Protein AF-A0A6V7R2G9-F1 (afdb_monomer)

Foldseek 3Di:
DAFPCNVDDDPDLQQEKEFAAQAAPDNVHGLLVCLLLVNPVNQFRQQAAAPDPLNDSPSHQKYFYWTQPPVVHQQKIATSAMWGWDADPPADHRGRGIDTHGDPPCPVQHLFWMKGWPDGCPPHRRMGRRVCCCVVTNIDGDGGHPDHPDDADPDPVPDDDDLVVLLVCLVVVPVRCQVVQQCEKDWDWDADPVPRDIDIDIQPDPGGHRSVCSNLCSDPVGNPSPDPVVVVPDD

Sequence (235 aa):
MIKLSEFIKTPNDKCTKIKLNMNPSDANIRAWDLLLEDDTEWIIMNSWKTKQSNNNLNHADYLIAMAQYYPYGPEYFVFGGLYQVEKKYPEVFNDVGYKLTLMEDYQEFTKRLIIKIDRPIGRDLYNRRYHTIQDQLNPEVYEIAPNIKLGHFPGYQNIWMSHKEMQQVLLREDPSWKAALSYVKAVYVITDKSNGKLYIDSASGNTDGIWQRWAGYAHLENLTGGNKEFNSILL

Organism: NCBI:txid2759181

Secondary structure (DSSP, 8-state):
--BHHHH---S-GGGEEEEEES-SSSTTS-HHHHHHTT-HHHHHHHHEE-SSGGG--TT-SEEEEEEE-TTT-TTEEEEEEEEEEEE-SS--SSEE-EEEEE-STTGGGTTTEEEE-SS--TTS-SEEEGGGHHHHH--EEEEE-SS----S---GGG----HHHHHHHHHTT-HHHHHHHHT--EEEEEE-TTT--EEEEEE--SSSHHHHHHHHHT-TT-TTTT-HHHHTT--

Solvent-accessible surface area (backbone atoms only — not comparable to full-atom values): 13188 Å² total; per-residue (Å²): 129,52,44,40,80,76,70,61,80,61,100,47,43,84,30,20,30,32,34,60,34,56,44,57,96,53,80,88,46,47,31,37,57,29,53,72,70,68,38,69,61,47,56,43,60,73,22,27,18,45,96,49,65,65,34,51,61,78,84,28,54,30,38,40,39,28,17,34,36,63,95,82,30,76,36,22,31,28,31,65,41,37,24,42,45,43,77,46,80,80,81,52,67,80,38,74,22,38,48,74,45,81,44,77,65,68,48,91,36,39,53,18,30,26,33,34,34,80,57,59,59,87,91,54,79,43,39,42,54,42,74,54,38,56,84,75,40,50,37,25,54,68,45,72,48,94,54,67,69,80,73,71,58,75,48,89,92,60,75,77,78,52,68,73,55,49,29,53,45,57,77,66,56,37,65,54,44,47,61,58,29,29,77,34,68,48,78,51,78,50,70,43,87,90,77,69,49,77,44,76,52,69,22,78,57,95,62,42,11,36,40,53,56,51,50,34,36,46,37,90,93,36,64,47,50,83,40,67,72,49,54,75,71,57,131

pLDDT: mean 90.42, std 7.43, range [60.12, 98.56]

Mean predicted aligned error: 8.87 Å

Nearest PDB structures (foldseek):
  2wua-assembly1_A  TM=3.595E-01  e=8.146E-01  Helianthus annuus
  7w5z-assembly1_c3  TM=2.462E-01  e=1.707E+00  Tetrahymena thermophila
  8bqs-assembly1_Dc  TM=2.669E-01  e=5.509E+00  Tetrahymena thermophila SB210
  4whn-assembly2_D  TM=1.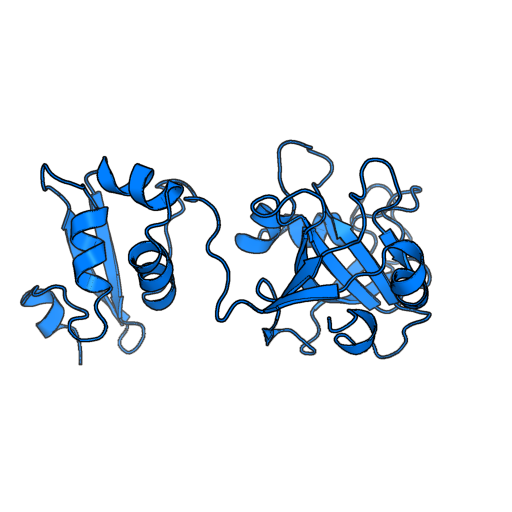887E-01  e=7.051E+00  Actinobacillus pleuropneumoniae
  8rdj-assembly1_H  TM=1.505E-01  e=7.051E+00  Sinapis alba

Structure (mmCIF, N/CA/C/O backbone):
data_AF-A0A6V7R2G9-F1
#
_entry.id   AF-A0A6V7R2G9-F1
#
loop_
_atom_site.group_PDB
_atom_site.id
_atom_site.type_symbol
_atom_site.label_atom_id
_atom_site.label_alt_id
_atom_site.label_comp_id
_atom_site.label_asym_id
_atom_site.label_entity_id
_atom_site.label_seq_id
_atom_site.pdbx_PDB_ins_code
_atom_site.Cartn_x
_atom_site.Cartn_y
_atom_site.Cartn_z
_atom_site.occupancy
_atom_site.B_iso_or_equiv
_atom_site.auth_seq_id
_atom_site.auth_comp_id
_atom_site.auth_asym_id
_atom_site.auth_atom_id
_atom_site.pdbx_PDB_model_num
ATOM 1 N N . MET A 1 1 ? 4.153 21.704 -5.321 1.00 79.00 1 MET A N 1
ATOM 2 C CA . MET A 1 1 ? 4.083 20.265 -5.000 1.00 79.00 1 MET A CA 1
ATOM 3 C C . MET A 1 1 ? 5.487 19.706 -4.874 1.00 79.00 1 MET A C 1
ATOM 5 O O . MET A 1 1 ? 6.367 20.196 -5.573 1.00 79.00 1 MET A O 1
ATOM 9 N N . ILE A 1 2 ? 5.697 18.717 -4.002 1.00 94.38 2 ILE A N 1
ATOM 10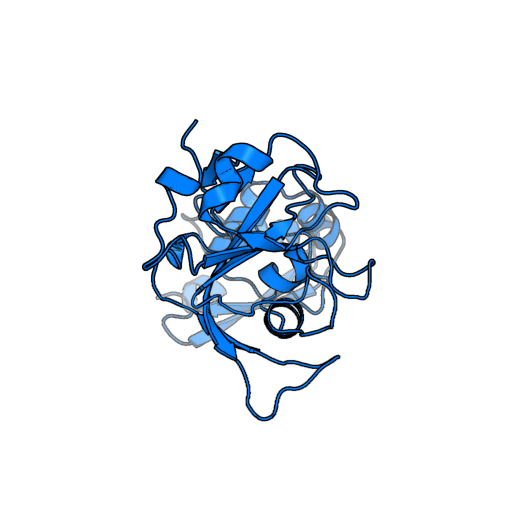 C CA . ILE A 1 2 ? 6.969 17.983 -3.906 1.00 94.38 2 ILE A CA 1
ATOM 11 C C . ILE A 1 2 ? 6.971 16.908 -4.994 1.00 94.38 2 ILE A C 1
ATOM 13 O O . ILE A 1 2 ? 6.014 16.138 -5.091 1.00 94.38 2 ILE A O 1
ATOM 17 N N . LYS A 1 3 ? 8.024 16.841 -5.810 1.00 96.56 3 LYS A N 1
ATOM 18 C CA . LYS A 1 3 ? 8.158 15.794 -6.830 1.00 96.56 3 LYS A CA 1
ATOM 19 C C . LYS A 1 3 ? 8.479 14.453 -6.178 1.00 96.56 3 LYS A C 1
ATOM 21 O O . LYS A 1 3 ? 9.269 14.398 -5.236 1.00 96.56 3 LYS A O 1
ATOM 26 N N . LEU A 1 4 ? 7.954 13.349 -6.713 1.00 96.44 4 LEU A N 1
ATOM 27 C CA . LEU A 1 4 ? 8.282 12.019 -6.182 1.00 96.44 4 LEU A CA 1
ATOM 28 C C . LEU A 1 4 ? 9.795 11.748 -6.2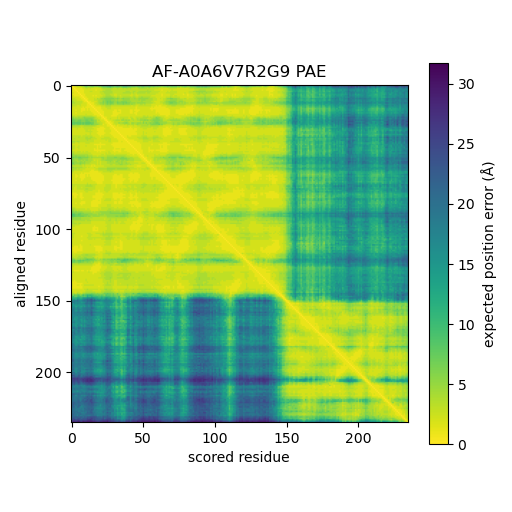20 1.00 96.44 4 LEU A C 1
ATOM 30 O O . LEU A 1 4 ? 10.351 11.247 -5.247 1.00 96.44 4 LEU A O 1
ATOM 34 N N . SER A 1 5 ? 10.461 12.135 -7.312 1.00 94.38 5 SER A N 1
ATOM 35 C CA . SER A 1 5 ? 11.910 11.955 -7.484 1.00 94.38 5 SER A CA 1
ATOM 36 C C . SER A 1 5 ? 12.756 12.758 -6.488 1.00 94.38 5 SER A C 1
ATOM 38 O O . SER A 1 5 ? 13.921 12.431 -6.256 1.00 94.38 5 SER A O 1
ATOM 40 N N . GLU A 1 6 ? 12.191 13.801 -5.877 1.00 94.69 6 GLU A N 1
ATOM 41 C CA . GLU A 1 6 ? 12.812 14.575 -4.800 1.00 94.69 6 GLU A CA 1
ATOM 42 C C . GLU A 1 6 ? 12.559 13.940 -3.427 1.00 94.69 6 GLU A C 1
ATOM 44 O O . GLU A 1 6 ? 13.427 14.037 -2.563 1.00 94.69 6 GLU A O 1
ATOM 49 N N . PHE A 1 7 ? 11.429 13.247 -3.256 1.00 96.62 7 PHE A N 1
ATOM 50 C CA . PHE A 1 7 ? 11.021 12.606 -2.005 1.00 96.62 7 PHE A CA 1
ATOM 51 C C . PHE A 1 7 ? 11.660 11.223 -1.794 1.00 96.62 7 PHE A C 1
ATOM 53 O O . PHE A 1 7 ? 12.309 10.994 -0.775 1.00 96.62 7 PHE A O 1
ATOM 60 N N . ILE A 1 8 ? 11.511 10.302 -2.756 1.00 96.44 8 ILE A N 1
ATOM 61 C CA . ILE A 1 8 ? 12.107 8.959 -2.682 1.00 96.44 8 ILE A CA 1
ATOM 62 C C . ILE A 1 8 ? 13.437 8.958 -3.433 1.00 96.44 8 ILE A C 1
ATOM 64 O O . ILE A 1 8 ? 13.483 9.084 -4.661 1.00 96.44 8 ILE A O 1
ATOM 68 N N . LYS A 1 9 ? 14.531 8.771 -2.700 1.00 95.31 9 LYS A N 1
ATOM 69 C CA . LYS A 1 9 ? 15.878 8.576 -3.233 1.00 95.31 9 LYS A CA 1
ATOM 70 C C . LYS A 1 9 ? 16.234 7.105 -3.109 1.00 95.31 9 LYS A C 1
ATOM 72 O O . LYS A 1 9 ? 16.165 6.530 -2.033 1.00 95.31 9 LYS A O 1
ATOM 77 N N . THR A 1 10 ? 16.608 6.490 -4.222 1.00 93.31 10 THR A N 1
ATOM 78 C CA . THR A 1 10 ? 17.080 5.101 -4.230 1.00 93.31 10 THR A CA 1
ATOM 79 C C . THR A 1 10 ? 18.596 5.056 -4.339 1.00 93.31 10 THR A C 1
ATOM 81 O O . THR A 1 10 ? 19.154 5.964 -4.960 1.00 93.31 10 THR A O 1
ATOM 84 N N . PRO A 1 11 ? 19.261 3.988 -3.866 1.00 92.50 11 PRO A N 1
ATOM 85 C CA . PRO A 1 11 ? 20.720 3.889 -3.937 1.00 92.50 11 PRO A CA 1
ATOM 86 C C . PRO A 1 11 ? 21.288 4.040 -5.358 1.00 92.50 11 PRO A C 1
ATOM 88 O O . PRO A 1 11 ? 22.374 4.584 -5.535 1.00 92.50 11 PRO A O 1
ATOM 91 N N . ASN A 1 12 ? 20.550 3.592 -6.383 1.00 93.75 12 ASN A N 1
ATOM 92 C CA . ASN A 1 12 ? 20.896 3.810 -7.788 1.00 93.75 12 ASN A CA 1
ATOM 93 C C . ASN A 1 12 ? 19.636 3.973 -8.653 1.00 93.75 12 ASN A C 1
ATOM 95 O O . ASN A 1 12 ? 19.025 2.992 -9.066 1.00 93.75 12 ASN A O 1
ATOM 99 N N . ASP A 1 13 ? 19.271 5.214 -8.966 1.00 89.50 13 ASP A N 1
ATOM 100 C CA . ASP A 1 13 ? 18.078 5.579 -9.745 1.00 89.50 13 ASP A CA 1
ATOM 101 C C . ASP A 1 13 ? 18.030 4.986 -11.170 1.00 89.50 13 ASP A C 1
ATOM 103 O O . ASP A 1 13 ? 16.954 4.648 -11.683 1.00 89.50 13 ASP A O 1
ATOM 107 N N . LYS A 1 14 ? 19.186 4.804 -11.817 1.00 93.12 14 LYS A N 1
ATOM 108 C CA . LYS A 1 14 ? 19.308 4.169 -13.141 1.00 93.12 14 LYS A CA 1
ATOM 109 C C . LYS A 1 14 ? 18.979 2.679 -13.085 1.00 93.12 14 LYS A C 1
ATOM 111 O O . LYS A 1 14 ? 18.343 2.150 -14.005 1.00 93.12 14 LYS A O 1
ATOM 116 N N . CYS A 1 15 ? 19.340 2.035 -11.979 1.00 96.75 15 CYS A N 1
ATOM 117 C CA . CYS A 1 15 ? 19.014 0.645 -11.672 1.00 96.75 15 CYS A CA 1
ATOM 118 C C . CYS A 1 15 ? 17.734 0.491 -10.833 1.00 96.75 15 CYS A C 1
ATOM 120 O O . CYS A 1 15 ? 17.471 -0.595 -10.324 1.00 96.75 15 CYS A O 1
ATOM 122 N N . THR A 1 16 ? 16.893 1.522 -10.736 1.00 98.25 16 THR A N 1
ATOM 123 C CA . THR A 1 16 ? 15.593 1.433 -10.061 1.00 98.25 16 THR A CA 1
ATOM 124 C C . THR A 1 16 ? 14.459 1.392 -11.080 1.00 98.25 16 THR A C 1
ATOM 126 O O . THR A 1 16 ? 14.423 2.154 -12.057 1.00 9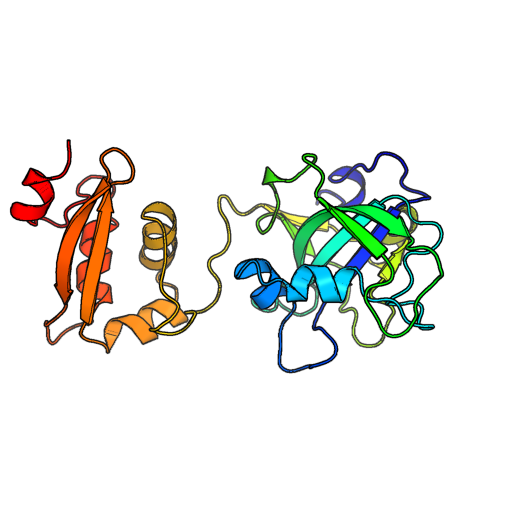8.25 16 THR A O 1
ATOM 129 N N . LYS A 1 17 ? 13.490 0.509 -10.839 1.00 98.25 17 LYS A N 1
ATOM 130 C CA . LYS A 1 17 ? 12.185 0.535 -11.507 1.00 98.25 17 LYS A CA 1
ATOM 131 C C . LYS A 1 17 ? 11.082 0.946 -10.542 1.00 98.25 17 LYS A C 1
ATOM 133 O O . LYS A 1 17 ? 11.195 0.749 -9.339 1.00 98.25 17 LYS A O 1
ATOM 138 N N . ILE A 1 18 ? 10.011 1.504 -11.089 1.00 98.31 18 ILE A N 1
ATOM 139 C CA . ILE A 1 18 ? 8.769 1.792 -10.377 1.00 98.31 18 ILE A CA 1
ATOM 140 C C . ILE A 1 18 ? 7.619 1.053 -11.059 1.00 98.31 18 ILE A C 1
ATOM 142 O O . ILE A 1 18 ? 7.489 1.109 -12.285 1.00 98.31 18 ILE A O 1
ATOM 146 N N . LYS A 1 19 ? 6.803 0.351 -10.269 1.00 98.06 19 LYS A N 1
ATOM 147 C CA . LYS A 1 19 ? 5.571 -0.303 -10.721 1.00 98.06 19 LYS A CA 1
ATOM 148 C C . LYS A 1 19 ? 4.354 0.435 -10.173 1.00 98.06 19 LYS A C 1
ATOM 150 O O . LYS A 1 19 ? 4.224 0.592 -8.966 1.00 98.06 19 LYS A O 1
ATOM 155 N N . LEU A 1 20 ? 3.467 0.859 -11.068 1.00 97.94 20 LEU A N 1
ATOM 156 C CA . LEU A 1 20 ? 2.200 1.533 -10.773 1.00 97.94 20 LEU A CA 1
ATOM 157 C C . LEU A 1 20 ? 1.042 0.538 -10.928 1.00 97.94 20 LEU A C 1
ATOM 159 O O . LEU A 1 20 ? 0.331 0.548 -11.927 1.00 97.94 20 LEU A O 1
ATOM 163 N N . ASN A 1 21 ? 0.904 -0.385 -9.981 1.00 97.12 21 ASN A N 1
ATOM 164 C CA . ASN A 1 21 ? 0.028 -1.544 -10.137 1.00 97.12 21 ASN A CA 1
ATOM 165 C C . ASN A 1 21 ? -1.461 -1.192 -9.973 1.00 97.12 21 ASN A C 1
ATOM 167 O O . ASN A 1 21 ? -1.825 -0.539 -8.998 1.00 97.12 21 ASN A O 1
ATOM 171 N N . MET A 1 22 ? -2.335 -1.690 -10.856 1.00 95.56 22 MET A N 1
ATOM 172 C CA . MET A 1 22 ? -3.798 -1.571 -10.694 1.00 95.56 22 MET A CA 1
ATOM 173 C C . MET A 1 22 ? -4.438 -2.860 -10.162 1.00 95.56 22 MET A C 1
ATOM 175 O O . MET A 1 22 ? -5.250 -2.818 -9.239 1.00 95.56 22 MET A O 1
ATOM 179 N N . ASN A 1 23 ? -4.067 -4.002 -10.737 1.00 92.88 23 ASN A N 1
ATOM 180 C CA . ASN A 1 23 ? -4.562 -5.337 -10.412 1.00 92.88 23 ASN A CA 1
ATOM 181 C C . ASN A 1 23 ? -3.509 -6.396 -10.800 1.00 92.88 23 ASN A C 1
ATOM 183 O O . ASN A 1 23 ? -2.599 -6.090 -11.582 1.00 92.88 23 ASN A O 1
ATOM 187 N N . PRO A 1 24 ? -3.579 -7.614 -10.234 1.00 90.31 24 PRO A N 1
ATOM 188 C CA . PRO A 1 24 ? -2.868 -8.773 -10.760 1.00 90.31 24 PRO A CA 1
ATOM 189 C C . PRO A 1 24 ? -3.551 -9.270 -12.053 1.00 90.31 24 PRO A C 1
ATOM 191 O O . PRO A 1 24 ? -4.300 -8.544 -12.704 1.00 90.31 24 PRO A O 1
ATOM 194 N N . SER A 1 25 ? -3.288 -10.517 -12.455 1.00 85.81 25 SER A N 1
ATOM 195 C CA . SER A 1 25 ? -3.901 -11.118 -13.652 1.00 85.81 25 SER A CA 1
ATOM 196 C C . SER A 1 25 ? -5.436 -11.155 -13.599 1.00 85.81 25 SER A C 1
ATOM 198 O O . SER A 1 25 ? -6.080 -11.091 -14.646 1.00 85.81 25 SER A O 1
ATOM 200 N N . ASP A 1 26 ? -6.021 -11.247 -12.401 1.00 88.25 26 ASP A N 1
ATOM 201 C CA . ASP A 1 26 ? -7.462 -11.102 -12.194 1.00 88.25 26 ASP A CA 1
ATOM 202 C C . ASP A 1 26 ? -7.830 -9.624 -12.013 1.00 88.25 26 ASP A C 1
ATOM 204 O O . ASP A 1 26 ? -7.466 -8.983 -11.026 1.00 88.25 26 ASP A O 1
ATOM 208 N N . ALA A 1 27 ? -8.588 -9.085 -12.968 1.00 86.94 27 ALA A N 1
ATOM 209 C CA . ALA A 1 27 ? -8.995 -7.686 -12.973 1.00 86.94 27 ALA A CA 1
ATOM 210 C C . ALA A 1 27 ? -9.989 -7.316 -11.856 1.00 86.94 27 ALA A C 1
ATOM 212 O O . ALA A 1 27 ? -10.177 -6.121 -11.601 1.00 86.94 27 ALA A O 1
ATOM 213 N N . ASN A 1 28 ? -10.617 -8.304 -11.207 1.00 87.69 28 ASN A N 1
ATOM 214 C CA . ASN A 1 28 ? -11.545 -8.086 -10.096 1.00 87.69 28 ASN A CA 1
ATOM 215 C C . ASN A 1 28 ? -10.825 -7.826 -8.769 1.00 87.69 28 ASN A C 1
ATOM 217 O O . ASN A 1 28 ? -11.417 -7.243 -7.864 1.00 87.69 28 ASN A O 1
ATOM 221 N N . ILE A 1 29 ? -9.553 -8.216 -8.664 1.00 88.56 29 ILE A N 1
ATOM 222 C CA . ILE A 1 29 ? -8.730 -8.015 -7.472 1.00 88.56 29 ILE A CA 1
ATOM 223 C C . ILE A 1 29 ? -7.987 -6.687 -7.617 1.00 88.56 29 ILE A C 1
ATOM 225 O O . ILE A 1 29 ? -7.312 -6.456 -8.619 1.00 88.56 29 ILE A O 1
ATOM 229 N N . ARG A 1 30 ? -8.084 -5.781 -6.639 1.00 92.56 30 ARG A N 1
ATOM 230 C CA . ARG A 1 30 ? -7.349 -4.507 -6.688 1.00 92.56 30 ARG A CA 1
ATOM 231 C C . ARG A 1 30 ? -6.010 -4.635 -5.986 1.00 92.56 30 ARG A C 1
ATOM 233 O O . ARG A 1 30 ? -5.917 -5.156 -4.883 1.00 92.56 30 ARG A O 1
ATOM 240 N N . ALA A 1 31 ? -4.974 -4.071 -6.602 1.00 95.44 31 ALA A N 1
ATOM 241 C CA . ALA A 1 31 ? -3.631 -4.052 -6.027 1.00 95.44 31 ALA A CA 1
ATOM 242 C C . ALA A 1 31 ? -3.588 -3.340 -4.662 1.00 95.44 31 ALA A C 1
ATOM 244 O O . ALA A 1 31 ? -2.766 -3.686 -3.818 1.00 95.44 31 ALA A O 1
ATOM 245 N N . TRP A 1 32 ? -4.465 -2.350 -4.449 1.00 93.75 32 TRP A N 1
ATOM 246 C CA . TRP A 1 32 ? -4.581 -1.678 -3.157 1.00 93.75 32 TRP A CA 1
ATOM 247 C C . TRP A 1 32 ? -5.110 -2.605 -2.066 1.00 93.75 32 TRP A C 1
ATOM 249 O O . TRP A 1 32 ? -4.541 -2.605 -0.982 1.00 93.75 32 TRP A O 1
ATOM 259 N N . ASP A 1 33 ? -6.128 -3.413 -2.358 1.00 88.62 33 ASP A N 1
ATOM 260 C CA . ASP A 1 33 ? -6.718 -4.319 -1.370 1.00 88.62 33 ASP A CA 1
ATOM 261 C C . ASP A 1 33 ? -5.680 -5.375 -0.939 1.00 88.62 33 ASP A C 1
ATOM 263 O O . ASP A 1 33 ? -5.439 -5.544 0.253 1.00 88.62 33 ASP A O 1
ATOM 267 N N . LEU A 1 34 ? -4.934 -5.948 -1.898 1.00 92.00 34 LEU A N 1
ATOM 268 C CA . LEU A 1 34 ? -3.818 -6.868 -1.615 1.00 92.00 34 LEU A CA 1
ATOM 269 C C . LEU A 1 34 ? -2.738 -6.240 -0.726 1.00 92.00 34 LEU A C 1
ATOM 271 O O . LEU A 1 34 ? -2.257 -6.860 0.219 1.00 92.00 34 LEU A O 1
ATOM 275 N N . LEU A 1 35 ? -2.334 -5.003 -1.039 1.00 93.25 35 LEU A N 1
ATOM 276 C CA . LEU A 1 35 ? -1.347 -4.285 -0.239 1.00 93.25 35 LEU A CA 1
ATOM 277 C C . LEU A 1 35 ? -1.890 -3.999 1.163 1.00 93.25 35 LEU A C 1
ATOM 279 O O . LEU A 1 35 ? -1.166 -4.140 2.143 1.00 93.25 35 LEU A O 1
ATOM 283 N N . LEU A 1 36 ? -3.141 -3.560 1.270 1.00 86.56 36 LEU A N 1
ATOM 284 C CA . LEU A 1 36 ? -3.756 -3.198 2.536 1.00 86.56 36 LEU A CA 1
ATOM 285 C C . LEU A 1 36 ? -3.832 -4.398 3.485 1.00 86.56 36 LEU A C 1
ATOM 287 O O . LEU A 1 36 ? -3.450 -4.245 4.644 1.00 86.56 36 LEU A O 1
ATOM 291 N N . GLU A 1 37 ? -4.243 -5.557 2.975 1.00 83.31 37 GLU A N 1
ATOM 292 C CA . GLU A 1 37 ? -4.437 -6.806 3.726 1.00 83.31 37 GLU A CA 1
ATOM 293 C C . GLU A 1 37 ? -3.137 -7.588 3.983 1.00 83.31 37 GLU A C 1
ATOM 295 O O . GLU A 1 37 ? -3.171 -8.641 4.614 1.00 83.31 37 GLU A O 1
ATOM 300 N N . ASP A 1 38 ? -1.987 -7.073 3.524 1.00 85.88 38 ASP A N 1
ATOM 301 C CA . ASP A 1 38 ? -0.695 -7.775 3.568 1.00 85.88 38 ASP A CA 1
ATOM 302 C C . ASP A 1 38 ? -0.757 -9.163 2.897 1.00 85.88 38 ASP A C 1
ATOM 304 O O . ASP A 1 38 ? -0.072 -10.108 3.300 1.00 85.88 38 ASP A O 1
ATOM 308 N N . ASP A 1 39 ? -1.570 -9.279 1.841 1.00 88.69 39 ASP A N 1
ATOM 309 C CA . ASP A 1 39 ? -1.755 -10.523 1.104 1.00 88.69 39 ASP A CA 1
ATOM 310 C C . ASP A 1 39 ? -0.457 -10.916 0.380 1.00 88.69 39 ASP A C 1
ATOM 312 O O . ASP A 1 39 ? 0.210 -10.103 -0.269 1.00 88.69 39 ASP A O 1
ATOM 316 N N . THR A 1 40 ? -0.098 -12.199 0.451 1.00 92.38 40 THR A N 1
ATOM 317 C CA . THR A 1 40 ? 1.070 -12.758 -0.245 1.00 92.38 40 THR A CA 1
ATOM 318 C C . THR A 1 40 ? 1.066 -12.497 -1.755 1.00 92.38 40 THR A C 1
ATOM 320 O O . THR A 1 40 ? 2.139 -12.335 -2.351 1.00 92.38 40 THR A O 1
ATOM 323 N N . GLU A 1 41 ? -0.112 -12.380 -2.372 1.00 95.00 41 GLU A N 1
ATOM 324 C CA . GLU A 1 41 ? -0.285 -12.079 -3.789 1.00 95.00 41 GLU A CA 1
ATOM 325 C C . GLU A 1 41 ? 0.297 -10.705 -4.156 1.00 95.00 41 GLU A C 1
ATOM 327 O O . GLU A 1 41 ? 0.795 -10.538 -5.268 1.00 95.00 41 GLU A O 1
ATOM 332 N N . TRP A 1 42 ? 0.365 -9.742 -3.220 1.00 97.00 42 TRP A N 1
ATOM 333 C CA . TRP A 1 42 ? 1.054 -8.460 -3.432 1.00 97.00 42 TRP A CA 1
ATOM 334 C C . TRP A 1 42 ? 2.530 -8.656 -3.808 1.00 97.00 42 TRP A C 1
ATOM 336 O O . TRP A 1 42 ? 3.053 -8.019 -4.733 1.00 97.00 42 TRP A O 1
ATOM 346 N N . ILE A 1 43 ? 3.223 -9.564 -3.116 1.00 97.38 43 ILE A N 1
ATOM 347 C CA . ILE A 1 43 ? 4.620 -9.881 -3.421 1.00 97.38 43 ILE A CA 1
ATOM 348 C C . ILE A 1 43 ? 4.707 -10.713 -4.699 1.00 97.38 43 ILE A C 1
ATOM 350 O O . ILE A 1 43 ? 5.576 -10.442 -5.535 1.00 97.38 43 ILE A O 1
ATOM 354 N N . ILE A 1 44 ? 3.801 -11.675 -4.900 1.00 96.69 44 ILE A N 1
ATOM 355 C CA . ILE A 1 44 ? 3.762 -12.518 -6.106 1.00 96.69 44 ILE A CA 1
ATOM 356 C C . ILE A 1 44 ? 3.594 -11.652 -7.357 1.00 96.69 44 ILE A C 1
ATOM 358 O O . ILE A 1 44 ? 4.435 -11.714 -8.251 1.00 96.69 44 ILE A O 1
ATOM 362 N N . MET A 1 45 ? 2.610 -10.752 -7.405 1.00 95.94 45 MET A N 1
ATOM 363 C CA . MET A 1 45 ? 2.368 -9.901 -8.576 1.00 95.94 45 MET A CA 1
ATOM 364 C C . MET A 1 45 ? 3.555 -8.977 -8.902 1.00 95.94 45 MET A C 1
ATOM 366 O O . MET A 1 45 ? 3.891 -8.741 -10.070 1.00 95.94 45 MET A O 1
ATOM 370 N N . ASN A 1 46 ? 4.245 -8.467 -7.875 1.00 97.75 46 ASN A N 1
ATOM 371 C CA . ASN A 1 46 ? 5.397 -7.589 -8.062 1.00 97.75 46 ASN A CA 1
ATOM 372 C C . ASN A 1 46 ? 6.655 -8.362 -8.485 1.00 97.75 46 ASN A C 1
ATOM 374 O O . ASN A 1 46 ? 7.481 -7.808 -9.218 1.00 97.75 46 ASN A O 1
ATOM 378 N N . SER A 1 47 ? 6.768 -9.635 -8.101 1.00 97.25 47 SER A N 1
ATOM 379 C CA . SER A 1 47 ? 7.884 -10.537 -8.420 1.00 97.25 47 SER A CA 1
ATOM 380 C C . SER A 1 47 ? 7.636 -11.452 -9.629 1.00 97.25 47 SER A C 1
ATOM 382 O O . SER A 1 47 ? 8.558 -12.136 -10.092 1.00 97.25 47 SER A O 1
ATOM 384 N N . TRP A 1 48 ? 6.418 -11.438 -10.174 1.00 96.19 48 TRP A N 1
ATOM 385 C CA . TRP A 1 48 ? 6.030 -12.219 -11.340 1.00 96.19 48 TRP A CA 1
ATOM 386 C C . TRP A 1 48 ? 6.820 -11.796 -12.568 1.00 96.19 48 TRP A C 1
ATOM 388 O O . TRP A 1 48 ? 6.972 -10.599 -12.847 1.00 96.19 48 TRP A O 1
ATOM 398 N N . LYS A 1 49 ? 7.283 -12.787 -13.328 1.00 94.75 49 LYS A N 1
ATOM 399 C CA . LYS A 1 49 ? 8.117 -12.594 -14.505 1.00 94.75 49 LYS A CA 1
ATOM 400 C C . LYS A 1 49 ? 7.470 -13.186 -15.743 1.00 94.75 49 LYS A C 1
ATOM 402 O O . LYS A 1 49 ? 7.208 -14.380 -15.819 1.00 94.75 49 LYS A O 1
ATOM 407 N N . THR A 1 50 ? 7.307 -12.362 -16.770 1.00 92.88 50 THR A N 1
ATOM 408 C CA . THR A 1 50 ? 6.889 -12.796 -18.110 1.00 92.88 50 THR A CA 1
ATOM 409 C C . THR A 1 50 ? 7.806 -12.177 -19.160 1.00 92.88 50 THR A C 1
ATOM 411 O O . THR A 1 50 ? 8.711 -11.402 -18.843 1.00 92.88 50 THR A O 1
ATOM 414 N N . LYS A 1 51 ? 7.574 -12.502 -20.436 1.00 90.31 51 LYS A N 1
ATOM 415 C CA . LYS A 1 51 ? 8.237 -11.813 -21.554 1.00 90.31 51 LYS A CA 1
ATOM 416 C C . LYS A 1 51 ? 7.755 -10.364 -21.724 1.00 90.31 51 LYS A C 1
ATOM 418 O O . LYS A 1 51 ? 8.402 -9.604 -22.439 1.00 90.31 51 LYS A O 1
ATOM 423 N N . GLN A 1 52 ? 6.644 -9.969 -21.091 1.00 90.44 52 GLN A N 1
ATOM 424 C CA . GLN A 1 52 ? 6.133 -8.605 -21.182 1.00 90.44 52 GLN A CA 1
ATOM 425 C C . GLN A 1 52 ? 6.943 -7.631 -20.325 1.00 90.44 52 GLN A C 1
ATOM 427 O O . GLN A 1 52 ? 7.323 -7.927 -19.191 1.00 90.44 52 GLN A O 1
ATOM 432 N N . SER A 1 53 ? 7.136 -6.418 -20.845 1.00 90.81 53 SER A N 1
ATOM 433 C CA . SER A 1 53 ? 7.889 -5.346 -20.180 1.00 90.81 53 SER A CA 1
ATOM 434 C C . SER A 1 53 ? 7.351 -5.008 -18.786 1.00 90.81 53 SER A C 1
ATOM 436 O O . SER A 1 53 ? 8.127 -4.714 -17.877 1.00 90.81 53 SER A O 1
ATOM 438 N N . ASN A 1 54 ? 6.037 -5.121 -18.591 1.00 90.94 54 ASN A N 1
ATOM 439 C CA . ASN A 1 54 ? 5.366 -4.867 -17.317 1.00 90.94 54 ASN A CA 1
ATOM 440 C C . ASN A 1 54 ? 5.814 -5.803 -16.176 1.00 90.94 54 ASN A C 1
ATOM 442 O O . ASN A 1 54 ? 5.906 -5.384 -15.025 1.00 90.94 54 ASN A O 1
ATOM 446 N N . ASN A 1 55 ? 6.208 -7.036 -16.491 1.00 92.00 55 ASN A N 1
ATOM 447 C CA . ASN A 1 55 ? 6.680 -8.023 -15.514 1.00 92.00 55 ASN A CA 1
ATOM 448 C C . ASN A 1 55 ? 8.204 -8.191 -15.527 1.00 92.00 55 ASN A C 1
ATOM 450 O O . ASN A 1 55 ? 8.744 -9.111 -14.922 1.00 92.00 55 ASN A O 1
ATOM 454 N N . ASN A 1 56 ? 8.923 -7.325 -16.238 1.00 93.94 56 ASN A N 1
ATOM 455 C CA . ASN A 1 56 ? 10.357 -7.460 -16.412 1.00 93.94 56 ASN A CA 1
ATOM 456 C C . ASN A 1 56 ? 11.117 -6.511 -15.474 1.00 93.94 56 ASN A C 1
ATOM 458 O O . ASN A 1 56 ? 11.180 -5.303 -15.712 1.00 93.94 56 ASN A O 1
ATOM 462 N N . LEU A 1 57 ? 11.766 -7.057 -14.446 1.00 96.38 57 LEU A N 1
ATOM 463 C CA . LEU A 1 57 ? 12.680 -6.336 -13.551 1.00 96.38 57 LEU A CA 1
ATOM 464 C C . LEU A 1 57 ? 14.162 -6.546 -13.905 1.00 96.38 57 LEU A C 1
ATOM 466 O O . LEU A 1 57 ? 15.039 -6.243 -13.111 1.00 96.38 57 LEU A O 1
ATOM 470 N N . ASN A 1 58 ? 14.487 -7.024 -15.112 1.00 92.12 58 ASN A N 1
ATOM 471 C CA . ASN A 1 58 ? 15.885 -7.150 -15.530 1.00 92.12 58 ASN A CA 1
ATOM 472 C C . ASN A 1 58 ? 16.591 -5.785 -15.492 1.00 92.12 58 ASN A C 1
ATOM 474 O O . ASN A 1 58 ? 15.998 -4.754 -15.854 1.00 92.12 58 ASN A O 1
ATOM 478 N N . HIS A 1 59 ? 17.865 -5.820 -15.088 1.00 92.94 59 HIS A N 1
ATOM 479 C CA . HIS A 1 59 ? 18.725 -4.652 -14.870 1.00 92.94 59 HIS A CA 1
ATOM 480 C C . HIS A 1 59 ?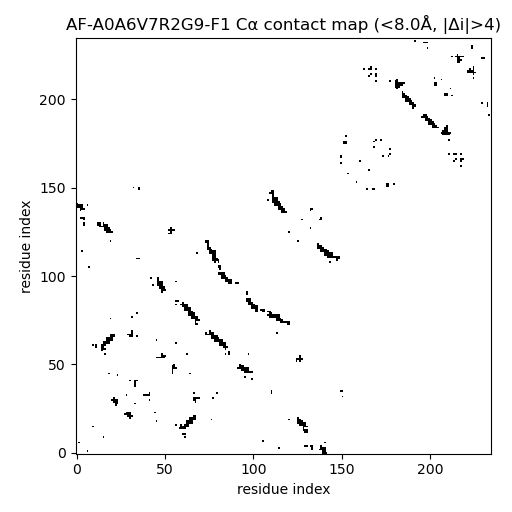 18.128 -3.643 -13.880 1.00 92.94 59 HIS A C 1
ATOM 482 O O . HIS A 1 59 ? 18.302 -2.435 -14.056 1.00 92.94 59 HIS A O 1
ATOM 488 N N . ALA A 1 60 ? 17.327 -4.118 -12.929 1.00 96.75 60 ALA A N 1
ATOM 489 C CA . ALA A 1 60 ? 16.901 -3.341 -11.785 1.00 96.75 60 ALA A CA 1
ATOM 490 C C . ALA A 1 60 ? 17.436 -4.020 -10.527 1.00 96.75 60 ALA A C 1
ATOM 492 O O . ALA A 1 60 ? 17.200 -5.210 -10.334 1.00 96.75 60 ALA A O 1
ATOM 493 N N . ASP A 1 61 ? 18.139 -3.244 -9.715 1.00 98.00 61 ASP A N 1
ATOM 494 C CA . ASP A 1 61 ? 18.611 -3.644 -8.391 1.00 98.00 61 ASP A CA 1
ATOM 495 C C . ASP A 1 61 ? 17.544 -3.307 -7.337 1.00 98.00 61 ASP A C 1
ATOM 497 O O . ASP A 1 61 ? 17.485 -3.936 -6.282 1.00 98.00 61 ASP A O 1
ATOM 501 N N . TYR A 1 62 ? 16.658 -2.351 -7.654 1.00 98.50 62 TYR A N 1
ATOM 502 C CA . TYR A 1 62 ? 15.605 -1.868 -6.766 1.00 98.50 62 TYR A CA 1
ATOM 503 C C . TYR A 1 62 ? 14.255 -1.721 -7.478 1.00 98.50 62 TYR A C 1
ATOM 505 O O . TYR A 1 62 ? 14.177 -1.389 -8.669 1.00 98.50 62 TYR A O 1
ATOM 513 N N . LEU A 1 63 ? 13.178 -1.921 -6.720 1.00 98.56 63 LEU A N 1
ATOM 514 C CA . LEU A 1 63 ? 11.795 -1.730 -7.142 1.00 98.56 63 LEU A CA 1
ATOM 515 C C . LEU A 1 63 ? 11.054 -0.841 -6.141 1.00 98.56 63 LEU A C 1
ATOM 517 O O . LEU A 1 63 ? 10.921 -1.197 -4.976 1.00 98.56 63 LEU A O 1
ATOM 521 N N . ILE A 1 64 ? 10.493 0.265 -6.622 1.00 98.56 64 ILE A N 1
ATOM 522 C CA . ILE A 1 64 ? 9.436 1.006 -5.930 1.00 98.56 64 ILE A CA 1
ATOM 523 C C . ILE A 1 64 ? 8.097 0.407 -6.365 1.00 98.56 64 ILE A C 1
ATOM 525 O O . ILE A 1 64 ? 7.733 0.494 -7.541 1.00 98.56 64 ILE A O 1
ATOM 529 N N . ALA A 1 65 ? 7.366 -0.214 -5.444 1.00 98.44 65 ALA A N 1
ATOM 530 C CA . ALA A 1 65 ? 6.051 -0.775 -5.738 1.00 98.44 65 ALA A CA 1
ATOM 531 C C . ALA A 1 65 ? 4.950 0.170 -5.247 1.00 98.44 65 ALA A C 1
ATOM 533 O O . ALA A 1 65 ? 4.908 0.544 -4.076 1.00 98.44 65 ALA A O 1
ATOM 534 N N . MET A 1 66 ? 4.046 0.538 -6.149 1.00 98.56 66 MET A N 1
ATOM 535 C CA . MET A 1 66 ? 2.880 1.369 -5.866 1.00 98.56 66 MET A CA 1
ATOM 536 C C . MET A 1 66 ? 1.601 0.605 -6.211 1.00 98.56 66 MET A C 1
ATOM 538 O O . MET A 1 66 ? 1.591 -0.200 -7.147 1.00 98.56 66 MET A O 1
ATOM 542 N N . ALA A 1 67 ? 0.519 0.881 -5.490 1.00 97.81 67 ALA A N 1
ATOM 543 C CA . ALA A 1 67 ? -0.817 0.358 -5.760 1.00 97.81 67 ALA A CA 1
ATOM 544 C C . ALA A 1 67 ? -1.768 1.502 -6.126 1.00 97.81 67 ALA A C 1
ATOM 546 O O . ALA A 1 67 ? -1.717 2.560 -5.506 1.00 97.81 67 ALA A O 1
ATOM 547 N N . GLN A 1 68 ? -2.636 1.321 -7.120 1.00 97.25 68 GLN A N 1
ATOM 548 C CA . GLN A 1 68 ? -3.624 2.330 -7.493 1.00 97.25 68 GLN A CA 1
ATOM 549 C C . GLN A 1 68 ? -4.620 2.535 -6.350 1.00 97.25 68 GLN A C 1
ATOM 551 O O . GLN A 1 68 ? -5.358 1.623 -5.978 1.00 97.25 68 GLN A O 1
ATOM 556 N N . TYR A 1 69 ? -4.670 3.755 -5.826 1.00 94.62 69 TYR A N 1
ATOM 557 C CA . TYR A 1 69 ? -5.583 4.158 -4.771 1.00 94.62 69 TYR A CA 1
ATOM 558 C C . TYR A 1 69 ? -6.906 4.630 -5.385 1.00 94.62 69 TYR A C 1
ATOM 560 O O . TYR A 1 69 ? -7.199 5.824 -5.483 1.00 94.62 69 TYR A O 1
ATOM 568 N N . TYR A 1 70 ? -7.718 3.653 -5.804 1.00 88.69 70 TYR A N 1
ATOM 569 C CA . TYR A 1 70 ? -9.006 3.878 -6.464 1.00 88.69 70 TYR A CA 1
ATOM 570 C C . TYR A 1 70 ? -9.994 4.796 -5.718 1.00 88.69 70 TYR A C 1
ATOM 572 O O . TYR A 1 70 ? -10.787 5.423 -6.420 1.00 88.69 70 TYR A O 1
ATOM 580 N N . PRO A 1 71 ? -9.967 4.965 -4.372 1.00 86.25 71 PRO A N 1
ATOM 581 C CA . PRO A 1 71 ? -10.865 5.914 -3.713 1.00 86.25 71 PRO A CA 1
ATOM 582 C C . PRO A 1 71 ? -10.674 7.370 -4.158 1.00 86.25 71 PRO A C 1
ATOM 584 O O . PRO A 1 71 ? -11.620 8.148 -4.088 1.00 86.25 71 PRO A O 1
ATOM 587 N N . TYR A 1 72 ? -9.471 7.756 -4.600 1.00 88.81 72 TYR A N 1
ATOM 588 C CA . TYR A 1 72 ? -9.213 9.109 -5.120 1.00 88.81 72 TYR A CA 1
ATOM 589 C C . TYR A 1 72 ? -9.274 9.187 -6.645 1.00 88.81 72 TYR A C 1
ATOM 591 O O . TYR A 1 72 ? -9.470 10.270 -7.192 1.00 88.81 72 TYR A O 1
ATOM 599 N N . GLY A 1 73 ? -9.141 8.053 -7.329 1.00 90.88 73 GLY A N 1
ATOM 600 C CA . GLY A 1 73 ? -9.262 7.968 -8.778 1.00 90.88 73 GLY A CA 1
ATOM 601 C C . GLY A 1 73 ? -8.082 7.264 -9.444 1.00 90.88 73 GLY A C 1
ATOM 602 O O . GLY A 1 73 ? -7.142 6.819 -8.778 1.00 90.88 73 GLY A O 1
ATOM 603 N N . PRO A 1 74 ? -8.130 7.125 -10.776 1.00 95.69 74 PRO A N 1
ATOM 604 C CA . PRO A 1 74 ? -7.171 6.321 -11.521 1.00 95.69 74 PRO A CA 1
ATOM 605 C C . PRO A 1 74 ? -5.745 6.902 -11.590 1.00 95.69 74 PRO A C 1
ATOM 607 O O . PRO A 1 74 ? -4.816 6.174 -11.946 1.00 95.69 74 PRO A O 1
ATOM 610 N N . GLU A 1 75 ? -5.561 8.178 -11.251 1.00 97.62 75 GLU A N 1
ATOM 611 C CA . GLU A 1 75 ? -4.280 8.895 -11.199 1.00 97.62 75 GLU A CA 1
ATOM 612 C C . GLU A 1 75 ? -3.559 8.782 -9.849 1.00 97.62 75 GLU A C 1
ATOM 614 O O . GLU A 1 75 ? -2.434 9.264 -9.707 1.00 97.62 75 GLU A O 1
ATOM 619 N N . TYR A 1 76 ? -4.194 8.187 -8.842 1.00 97.81 76 T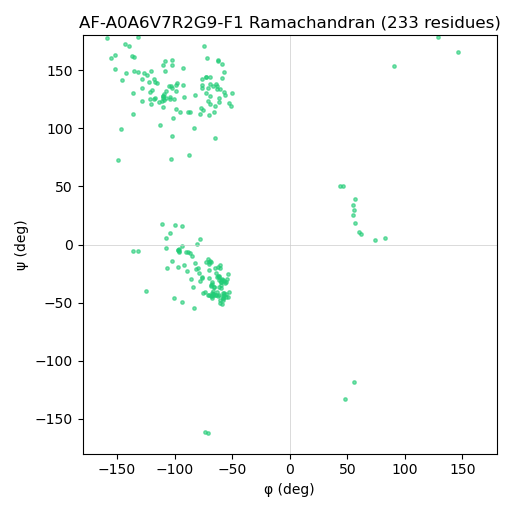YR A N 1
ATOM 620 C CA . TYR A 1 76 ? -3.676 8.171 -7.481 1.00 97.81 76 TYR A CA 1
ATOM 621 C C . TYR A 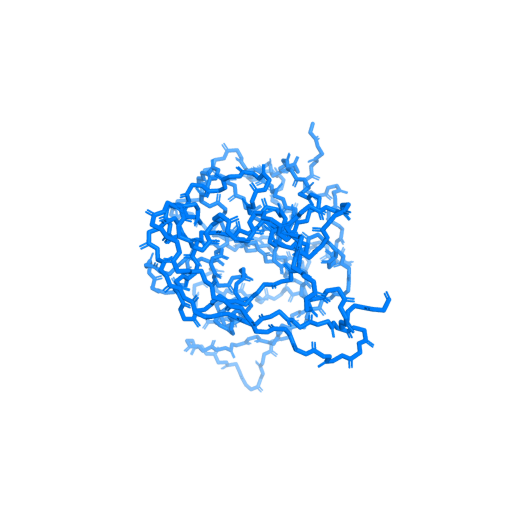1 76 ? -3.052 6.825 -7.156 1.00 97.81 76 TYR A C 1
ATOM 623 O O . TYR A 1 76 ? -3.632 5.775 -7.431 1.00 97.81 76 TYR A O 1
ATOM 631 N N . PHE A 1 77 ? -1.869 6.852 -6.549 1.00 98.25 77 PHE A N 1
ATOM 632 C CA . PHE A 1 77 ? -1.127 5.645 -6.210 1.00 98.25 77 PHE A CA 1
ATOM 633 C C . PHE A 1 77 ? -0.544 5.739 -4.809 1.00 98.25 77 PHE A C 1
ATOM 635 O O . PHE A 1 77 ? 0.117 6.714 -4.471 1.00 98.25 77 PHE A O 1
ATOM 642 N N . VAL A 1 78 ? -0.756 4.704 -4.008 1.00 97.69 78 VAL A N 1
ATOM 643 C CA . VAL A 1 78 ? -0.215 4.583 -2.659 1.00 97.69 78 VAL A CA 1
ATOM 644 C C . VAL A 1 78 ? 1.052 3.734 -2.661 1.00 97.69 78 VAL A C 1
ATOM 646 O O . VAL A 1 78 ? 1.154 2.731 -3.371 1.00 97.69 78 VAL A O 1
ATOM 649 N N . PHE A 1 79 ? 2.042 4.169 -1.891 1.00 98.31 79 PHE A N 1
ATOM 650 C CA . PHE A 1 79 ? 3.338 3.520 -1.760 1.00 98.31 79 PHE A CA 1
ATOM 651 C C . PHE A 1 79 ? 3.218 2.208 -0.984 1.00 98.31 79 PHE A C 1
ATOM 653 O O . PHE A 1 79 ? 2.734 2.192 0.147 1.00 98.31 79 PHE A O 1
ATOM 660 N N . GLY A 1 80 ? 3.658 1.110 -1.597 1.00 97.56 80 GLY A N 1
ATOM 661 C CA . GLY A 1 80 ? 3.672 -0.221 -0.989 1.00 97.56 80 GLY A CA 1
ATOM 662 C C . GLY A 1 80 ? 5.044 -0.676 -0.501 1.00 97.56 80 GLY A C 1
ATOM 663 O O . GLY A 1 80 ? 5.116 -1.626 0.269 1.00 97.56 80 GLY A O 1
ATOM 664 N N . GLY A 1 81 ? 6.118 0.001 -0.912 1.00 97.69 81 GLY A N 1
ATOM 665 C CA . GLY A 1 81 ? 7.460 -0.245 -0.393 1.00 97.69 81 GLY A CA 1
ATOM 666 C C . GLY A 1 81 ? 8.569 -0.047 -1.422 1.00 97.69 81 GLY A C 1
ATOM 667 O O . GLY A 1 81 ? 8.335 0.007 -2.636 1.00 97.69 81 GLY A O 1
ATOM 668 N N . LEU A 1 82 ? 9.793 0.030 -0.904 1.00 98.50 82 LEU A N 1
ATOM 669 C CA . LEU A 1 82 ? 11.031 -0.058 -1.666 1.00 98.50 82 LEU A CA 1
ATOM 670 C C . LEU A 1 82 ? 11.639 -1.444 -1.433 1.00 98.50 82 LEU A C 1
ATOM 672 O O . LEU A 1 82 ? 11.826 -1.863 -0.295 1.00 98.50 82 LEU A O 1
ATOM 676 N N . TYR A 1 83 ? 11.938 -2.158 -2.512 1.00 98.50 83 TYR A N 1
ATOM 677 C CA . TYR A 1 83 ? 12.436 -3.527 -2.459 1.00 98.50 83 TYR A CA 1
ATOM 678 C C . TYR A 1 83 ? 13.779 -3.640 -3.166 1.00 98.50 83 TYR A C 1
ATOM 680 O O . TYR A 1 83 ? 13.945 -3.109 -4.265 1.00 98.50 83 TYR A O 1
ATOM 688 N N . GLN A 1 84 ? 14.698 -4.409 -2.590 1.00 98.31 84 GLN A N 1
ATOM 689 C CA . GLN A 1 84 ? 15.849 -4.941 -3.307 1.00 98.31 84 GLN A CA 1
ATOM 690 C C . GLN A 1 84 ? 15.402 -6.108 -4.195 1.00 98.31 84 GLN A C 1
ATOM 692 O O . GLN A 1 84 ? 14.609 -6.955 -3.772 1.00 98.31 84 GLN A O 1
ATOM 697 N N . VAL A 1 85 ? 15.910 -6.152 -5.425 1.00 98.38 85 VAL A N 1
ATOM 698 C CA . VAL A 1 85 ? 15.532 -7.132 -6.448 1.00 98.38 85 VAL A CA 1
ATOM 699 C C . VAL A 1 85 ? 16.681 -8.102 -6.704 1.00 98.38 85 VAL A C 1
ATOM 701 O O . VAL A 1 85 ? 17.776 -7.702 -7.085 1.00 98.38 85 VAL A O 1
ATOM 704 N N . GLU A 1 86 ? 16.405 -9.399 -6.592 1.00 97.69 86 GLU A N 1
ATOM 705 C CA . GLU A 1 86 ? 17.335 -10.464 -6.974 1.00 97.69 86 GLU A CA 1
ATOM 706 C C . GLU A 1 86 ? 16.692 -11.343 -8.058 1.00 97.69 86 GLU A C 1
ATOM 708 O O . GLU A 1 86 ? 15.627 -11.930 -7.857 1.00 97.69 86 GLU A O 1
ATOM 713 N N . LYS A 1 87 ? 17.313 -11.451 -9.240 1.00 96.81 87 LYS A N 1
ATOM 714 C CA . LYS A 1 87 ? 16.828 -12.353 -10.302 1.00 96.81 87 LYS A CA 1
ATOM 715 C C . LYS A 1 87 ? 17.123 -13.806 -9.917 1.00 96.81 87 LYS A C 1
ATOM 717 O O . LYS A 1 87 ? 18.262 -14.134 -9.592 1.00 96.81 87 LYS A O 1
ATOM 722 N N . LYS A 1 88 ? 16.120 -14.685 -10.009 1.00 95.31 88 LYS A N 1
ATOM 723 C CA . LYS A 1 88 ? 16.313 -16.125 -9.786 1.00 95.31 88 LYS A CA 1
ATOM 724 C C . LYS A 1 88 ? 17.063 -16.778 -10.952 1.00 95.31 88 LYS A C 1
ATOM 726 O O . LYS A 1 88 ? 16.847 -16.421 -12.114 1.00 95.31 88 LYS A O 1
ATOM 731 N N . TYR A 1 89 ? 17.905 -17.756 -10.615 1.00 91.94 89 TYR A N 1
ATOM 732 C CA . TYR A 1 89 ? 18.630 -18.605 -11.559 1.00 91.94 89 TYR A CA 1
ATOM 733 C C . TYR A 1 89 ? 18.415 -20.092 -11.216 1.00 91.94 89 TYR A C 1
ATOM 735 O O . TYR A 1 89 ? 18.531 -20.441 -10.041 1.00 91.94 89 TYR A O 1
ATOM 743 N N . PRO A 1 90 ? 18.126 -20.968 -12.200 1.00 92.50 90 PRO A N 1
ATOM 744 C CA . PRO A 1 90 ? 17.899 -20.656 -13.616 1.00 92.50 90 PRO A CA 1
ATOM 745 C C . PRO A 1 90 ? 16.684 -19.737 -13.830 1.00 92.50 90 PRO A C 1
ATOM 747 O O . PRO A 1 90 ? 15.825 -19.600 -12.962 1.00 92.50 90 PRO A O 1
ATOM 750 N N . GLU A 1 91 ? 16.657 -19.035 -14.963 1.00 92.50 91 GLU A N 1
ATOM 751 C CA . GLU A 1 91 ? 15.608 -18.055 -15.250 1.00 92.50 91 GLU A CA 1
ATOM 752 C C . GLU A 1 91 ? 14.259 -18.745 -15.481 1.00 92.50 91 GLU A C 1
ATOM 754 O O . GLU A 1 91 ? 14.147 -19.637 -16.321 1.00 92.50 91 GLU A O 1
ATOM 759 N N . VAL A 1 92 ? 13.233 -18.291 -14.760 1.00 93.00 92 VAL A N 1
ATOM 760 C CA . VAL A 1 92 ? 11.852 -18.773 -14.890 1.00 93.00 92 VAL A CA 1
ATOM 761 C C . VAL A 1 92 ? 10.968 -17.718 -15.557 1.00 93.00 92 VAL A C 1
ATOM 763 O O . VAL A 1 92 ? 11.199 -16.514 -15.421 1.00 93.00 92 VAL A O 1
ATOM 766 N N . PHE A 1 93 ? 9.957 -18.171 -16.295 1.00 94.25 93 PHE A N 1
ATOM 767 C CA . PHE A 1 93 ? 8.968 -17.330 -16.969 1.00 94.25 93 PHE A CA 1
ATOM 768 C C . PHE A 1 93 ? 7.568 -17.854 -16.670 1.00 94.25 93 PHE A C 1
ATOM 770 O O . PHE A 1 93 ? 7.381 -19.061 -16.565 1.00 94.25 93 PHE A O 1
ATOM 777 N N . ASN A 1 94 ? 6.597 -16.943 -16.618 1.00 94.19 94 ASN A N 1
ATOM 778 C CA . ASN A 1 94 ? 5.233 -17.209 -16.160 1.00 94.19 94 ASN A CA 1
ATOM 779 C C . ASN A 1 94 ? 5.217 -17.793 -14.740 1.00 94.19 94 ASN A C 1
ATOM 781 O O . ASN A 1 94 ? 4.452 -18.708 -14.457 1.00 94.19 94 ASN A O 1
ATOM 785 N N . ASP A 1 95 ? 6.104 -17.268 -13.892 1.00 95.12 95 ASP A N 1
ATOM 786 C CA . ASP A 1 95 ? 6.246 -17.629 -12.483 1.00 95.12 95 ASP A CA 1
ATOM 787 C C . ASP A 1 95 ? 6.954 -16.484 -11.721 1.00 95.12 95 ASP A C 1
ATOM 789 O O . ASP A 1 95 ? 7.388 -15.485 -12.318 1.00 95.12 95 ASP A O 1
ATOM 793 N N . VAL A 1 96 ? 7.117 -16.631 -10.408 1.00 96.19 96 VAL A N 1
ATOM 794 C CA . VAL A 1 96 ? 7.914 -15.780 -9.519 1.00 96.19 96 VAL A CA 1
ATOM 795 C C . VAL A 1 96 ? 9.396 -15.875 -9.895 1.00 96.19 96 VAL A C 1
ATOM 797 O O . VAL A 1 96 ? 10.140 -16.726 -9.393 1.00 96.19 96 VAL A O 1
ATOM 800 N N . GLY A 1 97 ? 9.837 -14.973 -10.778 1.00 96.75 97 GLY A N 1
ATOM 801 C CA . GLY A 1 97 ? 11.197 -14.931 -11.330 1.00 96.75 97 GLY A CA 1
ATOM 802 C C . GLY A 1 97 ? 12.162 -13.976 -10.634 1.00 96.75 97 GLY A C 1
ATOM 803 O O . GLY A 1 97 ? 13.350 -13.947 -10.973 1.00 96.75 97 GLY A O 1
ATOM 804 N N . TYR A 1 98 ? 11.670 -13.217 -9.659 1.00 97.81 98 TYR A N 1
ATOM 805 C CA . TYR A 1 98 ? 12.469 -12.325 -8.829 1.00 97.81 98 TYR A CA 1
ATOM 806 C C . TYR A 1 98 ? 12.222 -12.641 -7.354 1.00 97.81 98 TYR A C 1
ATOM 808 O O . TYR A 1 98 ? 11.133 -13.058 -6.971 1.00 97.81 98 TYR A O 1
ATOM 816 N N . LYS A 1 99 ? 13.237 -12.456 -6.518 1.00 97.94 99 LYS A N 1
ATOM 817 C CA . LYS A 1 99 ? 13.081 -12.343 -5.071 1.00 97.94 99 LYS A CA 1
ATOM 818 C C . LYS A 1 99 ? 13.091 -10.857 -4.729 1.00 97.94 99 LYS A C 1
ATOM 820 O O . LYS A 1 99 ? 13.932 -10.116 -5.236 1.00 97.94 99 LYS A O 1
ATOM 825 N N . LEU A 1 100 ? 12.120 -10.441 -3.925 1.00 98.31 100 LEU A N 1
ATOM 826 C CA . LEU A 1 100 ? 11.971 -9.070 -3.458 1.00 98.31 100 LEU A CA 1
ATOM 827 C C . LEU A 1 100 ? 12.205 -9.051 -1.952 1.00 98.31 100 LEU A C 1
ATOM 829 O O . LEU A 1 100 ? 11.508 -9.747 -1.217 1.00 98.31 100 LEU A O 1
ATOM 833 N N . THR A 1 101 ? 13.174 -8.260 -1.507 1.00 98.19 101 THR A N 1
ATOM 834 C CA . THR A 1 101 ? 13.459 -8.052 -0.083 1.00 98.19 101 THR A CA 1
ATOM 835 C C . THR A 1 101 ? 13.065 -6.624 0.268 1.00 98.19 101 THR A C 1
ATOM 837 O O . THR A 1 101 ? 13.602 -5.692 -0.325 1.00 98.19 101 THR A O 1
ATOM 840 N N . LEU A 1 102 ? 12.104 -6.446 1.179 1.00 97.94 102 LEU A N 1
ATOM 841 C CA . LEU A 1 102 ? 11.670 -5.118 1.625 1.00 97.94 102 LEU A CA 1
ATOM 842 C C . LEU A 1 102 ? 12.833 -4.395 2.319 1.00 97.94 102 LEU A C 1
ATOM 844 O O . LEU A 1 102 ? 13.519 -4.990 3.148 1.00 97.94 102 LEU A O 1
ATOM 848 N N . MET A 1 103 ? 13.047 -3.132 1.966 1.00 97.62 103 MET A N 1
ATOM 849 C CA . MET A 1 103 ? 14.053 -2.267 2.579 1.00 97.62 103 MET A CA 1
ATOM 850 C C . MET A 1 103 ? 13.445 -1.467 3.738 1.00 97.62 103 MET A C 1
ATOM 852 O O . MET A 1 103 ? 12.253 -1.161 3.723 1.00 97.62 103 MET A O 1
ATOM 856 N N . GLU A 1 104 ? 14.270 -1.108 4.724 1.00 96.44 104 GLU A N 1
ATOM 857 C CA . GLU A 1 104 ? 13.859 -0.256 5.856 1.00 96.44 104 GLU A CA 1
ATOM 858 C C . GLU A 1 104 ? 13.607 1.198 5.419 1.00 96.44 104 GLU A C 1
ATOM 860 O O . GLU A 1 104 ? 12.757 1.894 5.982 1.00 96.44 104 GLU A O 1
ATOM 865 N N . ASP A 1 105 ? 14.305 1.651 4.373 1.00 96.38 105 ASP A N 1
ATOM 866 C CA . ASP A 1 105 ? 14.138 2.985 3.803 1.00 96.38 105 ASP A CA 1
ATOM 867 C C . ASP A 1 105 ? 12.681 3.235 3.393 1.00 96.38 105 ASP A C 1
ATOM 869 O O . ASP A 1 105 ? 12.072 2.469 2.642 1.00 96.38 105 ASP A O 1
ATOM 873 N N . TYR A 1 106 ? 12.132 4.361 3.854 1.00 96.19 106 TYR A N 1
ATOM 874 C CA . TYR A 1 106 ? 10.759 4.800 3.586 1.00 96.19 106 TYR A CA 1
ATOM 875 C C . TYR A 1 106 ? 9.653 3.869 4.103 1.00 96.19 106 TYR A C 1
ATOM 877 O O . TYR A 1 106 ? 8.482 4.113 3.805 1.00 96.19 106 TYR A O 1
ATOM 885 N N . GLN A 1 107 ? 9.966 2.846 4.905 1.00 93.06 107 GLN A N 1
ATOM 886 C CA . GLN A 1 107 ? 8.966 1.902 5.416 1.00 93.06 107 GLN A CA 1
ATOM 887 C C . GLN A 1 107 ? 7.848 2.604 6.206 1.00 93.06 107 GLN A C 1
ATOM 889 O O . GLN A 1 107 ? 6.688 2.196 6.148 1.00 93.06 107 GLN A O 1
ATOM 894 N N . GLU A 1 108 ? 8.160 3.711 6.884 1.00 91.25 108 GLU A N 1
ATOM 895 C CA . GLU A 1 108 ? 7.179 4.536 7.598 1.00 91.25 108 GLU A CA 1
ATOM 896 C C . GLU A 1 108 ? 6.104 5.160 6.690 1.00 91.25 108 GLU A C 1
ATOM 898 O O . GLU A 1 108 ? 5.045 5.559 7.179 1.00 91.25 108 GLU A O 1
ATOM 903 N N . PHE A 1 109 ? 6.353 5.239 5.380 1.00 95.94 109 PHE A N 1
ATOM 904 C CA . PHE A 1 109 ? 5.437 5.784 4.378 1.00 95.94 109 PHE A CA 1
ATOM 905 C C . PHE A 1 109 ? 4.610 4.709 3.664 1.00 95.94 109 PHE A C 1
ATOM 907 O O . PHE A 1 109 ? 3.709 5.047 2.888 1.00 95.94 109 PHE A O 1
ATOM 914 N N . THR A 1 110 ? 4.872 3.427 3.927 1.00 94.56 110 THR A N 1
ATOM 915 C CA . THR A 1 110 ? 4.099 2.308 3.377 1.00 94.56 110 THR A CA 1
ATOM 916 C C . THR A 1 110 ? 2.623 2.446 3.756 1.00 94.56 110 THR A C 1
ATOM 918 O O . THR A 1 110 ? 2.283 2.731 4.905 1.00 94.56 110 THR A O 1
ATOM 921 N N . LYS A 1 111 ? 1.736 2.305 2.762 1.00 93.50 111 LYS A N 1
ATOM 922 C CA . LYS A 1 111 ? 0.275 2.508 2.854 1.00 93.50 111 LYS A CA 1
ATOM 923 C C . LYS A 1 111 ? -0.162 3.929 3.266 1.00 93.50 111 LYS A C 1
ATOM 925 O O . LYS A 1 111 ? -1.333 4.147 3.585 1.00 93.50 111 LYS A O 1
ATOM 930 N N . ARG A 1 112 ? 0.758 4.904 3.284 1.00 93.25 112 ARG A N 1
ATOM 931 C CA . ARG A 1 112 ? 0.515 6.279 3.768 1.00 93.25 112 ARG A CA 1
ATOM 932 C C . ARG A 1 112 ? 0.858 7.352 2.748 1.00 93.25 112 ARG A C 1
ATOM 934 O O . ARG A 1 112 ? 0.129 8.336 2.655 1.00 93.25 112 ARG A O 1
ATOM 941 N N . LEU A 1 113 ? 1.955 7.185 2.016 1.00 97.19 113 LEU A N 1
ATOM 942 C CA . LEU A 1 113 ? 2.339 8.093 0.944 1.00 97.19 113 LEU A CA 1
ATOM 943 C C . LEU A 1 113 ? 1.476 7.819 -0.283 1.00 97.19 113 LEU A C 1
ATOM 945 O O . LEU A 1 113 ? 1.541 6.738 -0.862 1.00 97.19 113 LEU A O 1
ATOM 949 N N . ILE A 1 114 ? 0.703 8.819 -0.686 1.00 97.44 114 ILE A N 1
ATOM 950 C CA . ILE A 1 114 ? -0.083 8.832 -1.912 1.00 97.44 114 ILE A CA 1
ATOM 951 C C . ILE A 1 114 ? 0.557 9.840 -2.857 1.00 97.44 114 ILE A C 1
ATOM 953 O O . ILE A 1 114 ? 0.771 11.003 -2.502 1.00 97.44 114 ILE A O 1
ATOM 957 N N . ILE A 1 115 ? 0.831 9.396 -4.075 1.00 98.38 115 ILE A N 1
ATOM 958 C CA . ILE A 1 115 ? 1.198 10.263 -5.185 1.00 98.38 115 ILE A CA 1
ATOM 959 C C . ILE A 1 115 ? 0.014 10.466 -6.118 1.00 98.38 115 ILE A C 1
ATOM 961 O O . ILE A 1 115 ? -0.888 9.627 -6.194 1.00 98.38 115 ILE A O 1
ATOM 965 N N . LYS A 1 116 ? 0.082 11.547 -6.881 1.00 98.50 116 LYS A N 1
ATOM 966 C CA . LYS A 1 116 ? -0.756 11.783 -8.049 1.00 98.50 116 LYS A CA 1
ATOM 967 C C . LYS A 1 116 ? 0.133 11.861 -9.286 1.00 98.50 116 LYS A C 1
ATOM 969 O O . LYS A 1 116 ? 1.224 12.418 -9.213 1.00 98.50 116 LYS A O 1
ATOM 974 N N . ILE A 1 117 ? -0.314 11.288 -10.398 1.00 98.06 117 ILE A N 1
ATOM 975 C CA . ILE A 1 117 ? 0.303 11.456 -11.723 1.00 98.06 117 ILE A CA 1
ATOM 976 C C . ILE A 1 117 ? -0.584 12.323 -12.623 1.00 98.06 117 ILE A C 1
ATOM 978 O O . ILE A 1 117 ? -1.790 12.410 -12.405 1.00 98.06 117 ILE A O 1
ATOM 982 N N . ASP A 1 118 ? -0.007 12.937 -13.657 1.00 96.19 118 ASP A N 1
ATOM 983 C CA . ASP A 1 118 ? -0.734 13.872 -14.537 1.00 96.19 118 ASP A CA 1
ATOM 984 C C . ASP A 1 118 ? -1.874 13.213 -15.332 1.00 96.19 118 ASP A C 1
ATOM 986 O O . ASP A 1 118 ? -2.810 13.886 -15.765 1.00 96.19 118 ASP A O 1
ATOM 990 N N . ARG A 1 119 ? -1.789 11.898 -15.563 1.00 95.19 119 ARG A N 1
ATOM 991 C CA . ARG A 1 119 ? -2.780 11.136 -16.330 1.00 95.19 119 ARG A CA 1
ATOM 992 C C . ARG A 1 119 ? -2.855 9.674 -15.889 1.00 95.19 119 ARG A C 1
ATOM 994 O O . ARG A 1 119 ? -1.828 9.120 -15.497 1.00 95.19 119 ARG A O 1
ATOM 1001 N N . PRO A 1 120 ? -4.015 9.009 -16.029 1.00 94.94 120 PRO A N 1
ATOM 1002 C CA . PRO A 1 120 ? -4.151 7.578 -15.771 1.00 94.94 120 PRO A CA 1
ATOM 1003 C C . PRO A 1 120 ? -3.193 6.726 -16.607 1.00 94.94 120 PRO A C 1
ATOM 1005 O O . PRO A 1 120 ? -2.922 7.042 -17.764 1.00 94.94 120 PRO A O 1
ATOM 1008 N N . ILE A 1 121 ? -2.758 5.586 -16.061 1.00 93.94 121 ILE A N 1
ATOM 1009 C CA . ILE A 1 121 ? -1.923 4.622 -16.801 1.00 93.94 121 ILE A CA 1
ATOM 1010 C C . ILE A 1 121 ? -2.695 3.961 -17.948 1.00 93.94 121 ILE A C 1
ATOM 1012 O O . ILE A 1 121 ? -2.167 3.799 -19.046 1.00 93.94 121 ILE A O 1
ATOM 1016 N N . GLY A 1 122 ? -3.955 3.581 -17.723 1.00 86.38 122 GLY A N 1
ATOM 1017 C CA . GLY A 1 122 ? -4.779 2.940 -18.747 1.00 86.38 122 GLY A CA 1
ATOM 1018 C C . GLY A 1 122 ? -4.120 1.682 -19.329 1.00 86.38 122 GLY A C 1
ATOM 1019 O O . GLY A 1 122 ? -3.887 0.714 -18.610 1.00 86.38 122 GLY A O 1
ATOM 1020 N N . ARG A 1 123 ? -3.846 1.694 -20.641 1.00 84.38 123 ARG A N 1
ATOM 1021 C CA . ARG A 1 123 ? -3.206 0.585 -21.378 1.00 84.38 123 ARG A CA 1
ATOM 1022 C C . ARG A 1 123 ? -1.683 0.720 -21.499 1.00 84.38 123 ARG A C 1
ATOM 1024 O O . ARG A 1 123 ? -1.053 -0.146 -22.105 1.00 84.38 123 ARG A O 1
ATOM 1031 N N . ASP A 1 124 ? -1.100 1.793 -20.968 1.00 90.00 124 ASP A N 1
ATOM 1032 C CA . ASP A 1 124 ? 0.339 2.018 -21.040 1.00 90.00 124 ASP A CA 1
ATOM 1033 C C . ASP A 1 124 ? 1.115 1.100 -20.083 1.00 90.00 124 ASP A C 1
ATOM 1035 O O . ASP A 1 124 ? 0.565 0.412 -19.220 1.00 90.00 124 ASP A O 1
ATOM 1039 N N . LEU A 1 125 ? 2.443 1.102 -20.223 1.00 92.00 125 LEU A N 1
ATOM 1040 C CA . LEU A 1 125 ? 3.328 0.391 -19.307 1.00 92.00 125 LEU A CA 1
ATOM 1041 C C . LEU A 1 125 ? 3.181 0.941 -17.883 1.00 92.00 125 LEU A C 1
ATOM 1043 O O . LEU A 1 125 ? 3.371 2.138 -17.652 1.00 92.00 125 LEU A O 1
ATOM 1047 N N . TYR A 1 126 ? 2.905 0.058 -16.927 1.00 94.12 126 TYR A N 1
ATOM 1048 C CA . TYR A 1 126 ? 2.888 0.394 -15.504 1.00 94.12 126 TYR A CA 1
ATOM 1049 C C . TYR A 1 126 ? 4.244 0.160 -14.829 1.00 94.12 126 TYR A C 1
ATOM 1051 O O . TYR A 1 126 ? 4.486 0.699 -13.755 1.00 94.12 126 TYR A O 1
ATOM 1059 N N . ASN A 1 127 ? 5.139 -0.620 -15.445 1.00 96.94 127 ASN A N 1
ATOM 1060 C CA . ASN A 1 127 ? 6.516 -0.822 -14.987 1.00 96.94 127 ASN A CA 1
ATOM 1061 C C . ASN A 1 127 ? 7.471 0.073 -15.778 1.00 96.94 127 ASN A C 1
ATOM 1063 O O . ASN A 1 127 ? 7.613 -0.081 -16.995 1.00 96.94 127 ASN A O 1
ATOM 1067 N N . ARG A 1 128 ? 8.136 1.006 -15.099 1.00 96.31 128 ARG A N 1
ATOM 1068 C CA . ARG A 1 128 ? 8.947 2.057 -15.730 1.00 96.31 128 ARG A CA 1
ATOM 1069 C C . ARG A 1 128 ? 10.282 2.229 -15.024 1.00 96.31 128 ARG A C 1
ATOM 1071 O O . ARG A 1 128 ? 10.459 1.817 -13.883 1.00 96.31 128 ARG A O 1
ATOM 1078 N N . ARG A 1 129 ? 11.241 2.850 -15.710 1.00 97.06 129 ARG A N 1
ATOM 1079 C CA . ARG A 1 129 ? 12.498 3.287 -15.089 1.00 97.06 129 ARG A CA 1
ATOM 1080 C C . ARG A 1 129 ? 12.222 4.470 -14.171 1.00 97.06 129 ARG A C 1
ATOM 1082 O O . ARG A 1 129 ? 11.514 5.394 -14.564 1.00 97.06 129 ARG A O 1
ATOM 1089 N N . TYR A 1 130 ? 12.790 4.439 -12.969 1.00 97.31 130 TYR A N 1
ATOM 1090 C CA . TYR A 1 130 ? 12.505 5.462 -11.971 1.00 97.31 130 TYR A CA 1
ATOM 1091 C C . TYR A 1 130 ? 13.068 6.829 -12.369 1.00 97.31 130 TYR A C 1
ATOM 1093 O O . TYR A 1 130 ? 12.336 7.809 -12.353 1.00 97.31 130 TYR A O 1
ATOM 1101 N N . HIS A 1 131 ? 14.308 6.894 -12.859 1.00 95.94 131 HIS A N 1
ATOM 1102 C CA . HIS A 1 131 ? 14.921 8.158 -13.290 1.00 95.94 131 HIS A CA 1
ATOM 1103 C C . HIS A 1 131 ? 14.176 8.883 -14.431 1.00 95.94 131 HIS A C 1
ATOM 1105 O O . HIS A 1 131 ? 14.349 10.084 -14.588 1.00 95.94 131 HIS A O 1
ATOM 1111 N N . THR A 1 132 ? 13.336 8.194 -15.217 1.00 95.50 132 THR A N 1
ATOM 1112 C CA . THR A 1 132 ? 12.536 8.815 -16.295 1.00 95.50 132 THR A CA 1
ATOM 1113 C C . THR A 1 132 ? 11.101 9.141 -15.883 1.00 95.50 132 THR A C 1
ATOM 1115 O O . THR A 1 132 ? 10.337 9.661 -16.692 1.00 95.50 132 THR A O 1
ATOM 1118 N N . ILE A 1 133 ? 10.673 8.766 -14.672 1.00 94.75 133 ILE A N 1
ATOM 1119 C CA . ILE A 1 133 ? 9.255 8.841 -14.294 1.00 94.75 133 ILE A CA 1
ATOM 1120 C C . ILE A 1 133 ? 8.762 10.286 -14.197 1.00 94.75 133 ILE A C 1
ATOM 1122 O O . ILE A 1 133 ? 7.615 10.559 -14.553 1.00 94.75 133 ILE A O 1
ATOM 1126 N N . GLN A 1 134 ? 9.640 11.200 -13.764 1.00 95.25 134 GLN A N 1
ATOM 1127 C CA . GLN A 1 134 ? 9.299 12.610 -13.604 1.00 95.25 134 GLN A CA 1
ATOM 1128 C C . GLN A 1 134 ? 8.883 13.237 -14.934 1.00 95.25 134 GLN A C 1
ATOM 1130 O O . GLN A 1 134 ? 7.864 13.911 -14.986 1.00 95.25 134 GLN A O 1
ATOM 1135 N N . ASP A 1 135 ? 9.606 12.944 -16.012 1.00 95.44 135 ASP A N 1
ATOM 1136 C CA . ASP A 1 135 ? 9.306 13.503 -17.332 1.00 95.44 135 ASP A CA 1
ATOM 1137 C C . ASP A 1 135 ? 8.098 12.823 -17.994 1.00 95.44 135 ASP A C 1
ATOM 1139 O O . ASP A 1 135 ? 7.394 13.427 -18.797 1.00 95.44 135 ASP A O 1
ATOM 1143 N N . GLN A 1 136 ? 7.848 11.546 -17.681 1.00 94.94 136 GLN A N 1
ATOM 1144 C CA . GLN A 1 136 ? 6.807 10.752 -18.346 1.00 94.94 136 GLN A CA 1
ATOM 1145 C C . GLN A 1 136 ? 5.405 10.941 -17.764 1.00 94.94 136 GLN A C 1
ATOM 1147 O O . GLN A 1 136 ? 4.423 10.838 -18.506 1.00 94.94 136 GLN A O 1
ATOM 1152 N N . LEU A 1 137 ? 5.315 11.100 -16.442 1.00 96.56 137 LEU A N 1
ATOM 1153 C CA . LEU A 1 137 ? 4.052 11.106 -15.694 1.00 96.56 137 LEU A CA 1
ATOM 1154 C C . LEU A 1 137 ? 3.972 12.212 -14.636 1.00 96.56 137 LEU A C 1
ATOM 1156 O O . LEU A 1 137 ? 2.928 12.336 -13.999 1.00 96.56 137 LEU A O 1
ATOM 1160 N N . ASN A 1 138 ? 5.062 12.959 -14.430 1.00 97.19 138 ASN A N 1
ATOM 1161 C CA . ASN A 1 138 ? 5.174 14.035 -13.449 1.00 97.19 138 ASN A CA 1
ATOM 1162 C C . ASN A 1 138 ? 4.569 13.703 -12.065 1.00 97.19 138 ASN A C 1
ATOM 1164 O O . ASN A 1 138 ? 3.773 14.476 -11.541 1.00 97.19 138 ASN A O 1
ATOM 1168 N N . PRO A 1 139 ? 4.920 12.554 -11.449 1.00 97.50 139 PRO A N 1
ATOM 1169 C CA . PRO A 1 139 ? 4.396 12.190 -10.145 1.00 97.50 139 PRO A CA 1
ATOM 1170 C C . PRO A 1 139 ? 4.757 13.221 -9.076 1.00 97.50 139 PRO A C 1
ATOM 1172 O O . PRO A 1 139 ? 5.922 13.610 -8.913 1.00 97.50 139 PRO A O 1
ATOM 1175 N N . GLU A 1 140 ? 3.757 13.581 -8.288 1.00 97.69 140 GLU A N 1
ATOM 1176 C CA . GLU A 1 140 ? 3.867 14.489 -7.157 1.00 97.69 140 GLU A CA 1
ATOM 1177 C C . GLU A 1 140 ? 3.354 13.832 -5.880 1.00 97.69 140 GLU A C 1
ATOM 1179 O O . GLU A 1 140 ? 2.405 13.048 -5.902 1.00 97.69 140 GLU A O 1
ATOM 1184 N N . VAL A 1 141 ? 3.981 14.161 -4.752 1.00 97.94 141 VAL A N 1
ATOM 1185 C CA . VAL A 1 141 ? 3.467 13.792 -3.433 1.00 97.94 141 VAL A CA 1
ATOM 1186 C C . VAL A 1 141 ? 2.161 14.546 -3.217 1.00 97.94 141 VAL A C 1
ATOM 1188 O O . VAL A 1 141 ? 2.157 15.774 -3.123 1.00 97.94 141 VAL A O 1
ATOM 1191 N N . TYR A 1 142 ? 1.065 13.795 -3.152 1.00 97.25 142 TYR A N 1
ATOM 1192 C CA . TYR A 1 142 ? -0.279 14.332 -2.987 1.00 97.25 142 TYR A CA 1
ATOM 1193 C C . TYR A 1 142 ? -0.681 14.375 -1.513 1.00 97.25 142 TYR A C 1
ATOM 1195 O O . TYR A 1 142 ? -1.129 15.402 -1.012 1.00 97.25 142 TYR A O 1
ATOM 1203 N N . GLU A 1 143 ? -0.493 13.264 -0.800 1.00 93.75 143 GLU A N 1
ATOM 1204 C CA . GLU A 1 143 ? -0.836 13.144 0.616 1.00 93.75 143 GLU A CA 1
ATOM 1205 C C . GLU A 1 143 ? 0.166 12.225 1.317 1.00 93.75 143 GLU A C 1
ATOM 1207 O O . GLU A 1 143 ? 0.562 11.194 0.779 1.00 93.75 143 GLU A O 1
ATOM 1212 N N . ILE A 1 144 ? 0.537 12.569 2.549 1.00 92.94 144 ILE A N 1
ATOM 1213 C CA . ILE A 1 144 ? 1.130 11.619 3.491 1.00 92.94 144 ILE A CA 1
ATOM 1214 C C . ILE A 1 144 ? 0.119 11.444 4.614 1.00 92.94 144 ILE A C 1
ATOM 1216 O O . ILE A 1 144 ? -0.039 12.316 5.470 1.00 92.94 144 ILE A O 1
ATOM 1220 N N . ALA A 1 145 ? -0.600 10.326 4.593 1.00 84.44 145 ALA A N 1
ATOM 1221 C CA . ALA A 1 145 ? -1.615 10.059 5.592 1.00 84.44 145 ALA A CA 1
ATOM 1222 C C . ALA A 1 145 ? -0.957 9.936 6.983 1.00 84.44 145 ALA A C 1
ATOM 1224 O O . ALA A 1 145 ? 0.089 9.293 7.121 1.00 84.44 145 ALA A O 1
ATOM 1225 N N . PRO A 1 146 ? -1.546 10.503 8.051 1.00 72.62 146 PRO A N 1
ATOM 1226 C CA . PRO A 1 146 ? -0.971 10.414 9.394 1.00 72.62 146 PRO A CA 1
ATOM 1227 C C . PRO A 1 146 ? -0.896 8.967 9.901 1.00 72.62 146 PRO A C 1
ATOM 1229 O O . PRO A 1 146 ? 0.011 8.640 10.653 1.00 72.62 146 PRO A O 1
ATOM 1232 N N . ASN A 1 147 ? -1.791 8.091 9.432 1.00 70.75 147 ASN A N 1
ATOM 1233 C CA . ASN A 1 147 ? -1.738 6.641 9.626 1.00 70.75 147 ASN A CA 1
ATOM 1234 C C . ASN A 1 147 ? -2.229 5.930 8.354 1.00 70.75 147 ASN A C 1
ATOM 1236 O O . ASN A 1 147 ? -2.753 6.593 7.454 1.00 70.75 147 ASN A O 1
ATOM 1240 N N . ILE A 1 148 ? -2.090 4.602 8.315 1.00 75.25 148 ILE A N 1
ATOM 1241 C CA . ILE A 1 148 ? -2.582 3.734 7.234 1.00 75.25 148 ILE A CA 1
ATOM 1242 C C . ILE A 1 148 ? -4.056 4.053 6.949 1.00 75.25 148 ILE A C 1
ATOM 1244 O O . ILE A 1 148 ? -4.869 4.169 7.868 1.00 75.25 148 ILE A O 1
ATOM 1248 N N . LYS A 1 149 ? -4.406 4.253 5.675 1.00 68.25 149 LYS A N 1
ATOM 1249 C CA . LYS A 1 149 ? -5.810 4.396 5.277 1.00 68.25 149 LYS A CA 1
ATOM 1250 C C . LYS A 1 149 ? -6.463 3.028 5.446 1.00 68.25 149 LYS A C 1
ATOM 1252 O O . LYS A 1 149 ? -6.130 2.104 4.716 1.00 68.25 149 LYS A O 1
ATOM 1257 N N . LEU A 1 150 ? -7.366 2.902 6.413 1.00 66.88 150 LEU A N 1
ATOM 1258 C CA . LEU A 1 150 ? -8.247 1.742 6.481 1.00 66.88 150 LEU A CA 1
ATOM 1259 C C . LEU A 1 150 ? -9.074 1.742 5.196 1.00 66.88 150 LEU A C 1
ATOM 1261 O O . LEU A 1 150 ? -9.661 2.764 4.842 1.00 66.88 150 LEU A O 1
ATOM 1265 N N . GLY A 1 151 ? -8.999 0.647 4.445 1.00 65.69 151 GLY A N 1
ATOM 1266 C CA . GLY A 1 151 ? -9.771 0.466 3.222 1.00 65.69 151 GLY A CA 1
ATOM 1267 C C . GLY A 1 151 ? -11.249 0.264 3.519 1.00 65.69 151 GLY A C 1
ATOM 1268 O O . GLY A 1 151 ? -11.740 0.571 4.608 1.00 65.69 151 GLY A O 1
ATOM 1269 N N . HIS A 1 152 ? -11.971 -0.261 2.535 1.00 72.12 152 HIS A N 1
ATOM 1270 C CA . HIS A 1 152 ? -13.375 -0.606 2.723 1.00 72.12 152 HIS A CA 1
ATOM 1271 C C . HIS A 1 152 ? -13.536 -1.691 3.792 1.00 72.12 152 HIS A C 1
ATOM 1273 O O . HIS A 1 152 ? -12.594 -2.413 4.114 1.00 72.12 152 HIS A O 1
ATOM 1279 N N . PHE A 1 153 ? -14.737 -1.784 4.358 1.00 81.75 153 PHE A N 1
ATOM 1280 C CA . PHE A 1 153 ? -15.073 -2.822 5.323 1.00 81.75 153 PHE A CA 1
ATOM 1281 C C . PHE A 1 153 ? -14.700 -4.224 4.785 1.00 81.75 153 PHE A C 1
ATOM 1283 O O . PHE A 1 153 ? -15.266 -4.640 3.771 1.00 81.75 153 PHE A O 1
ATOM 1290 N N . PRO A 1 154 ? -13.805 -4.979 5.456 1.00 76.00 154 PRO A N 1
ATOM 1291 C CA . PRO A 1 154 ? -13.197 -6.203 4.912 1.00 76.00 154 PRO A CA 1
ATOM 1292 C C . PRO A 1 154 ? -14.118 -7.438 4.972 1.00 76.00 154 PRO A C 1
ATOM 1294 O O . PRO A 1 154 ? -13.714 -8.558 4.657 1.00 76.00 154 PRO A O 1
ATOM 1297 N N . GLY A 1 155 ? -15.368 -7.257 5.408 1.00 83.19 155 GLY A N 1
ATOM 1298 C CA . GLY A 1 155 ? -16.305 -8.339 5.695 1.00 83.19 155 GLY A CA 1
ATOM 1299 C C . GLY A 1 155 ? -16.232 -8.809 7.149 1.00 83.19 155 GLY A C 1
ATOM 1300 O O . GLY A 1 155 ? -15.204 -8.708 7.811 1.00 83.19 155 GLY A O 1
ATOM 1301 N N . TYR A 1 156 ? -17.341 -9.356 7.659 1.00 86.38 156 TYR A N 1
ATOM 1302 C CA . TYR A 1 156 ? -17.492 -9.688 9.085 1.00 86.38 156 TYR A CA 1
ATOM 1303 C C . TYR A 1 156 ? -16.496 -10.730 9.609 1.00 86.38 156 TYR A C 1
ATOM 1305 O O . TYR A 1 156 ? -16.175 -10.711 10.792 1.00 86.38 156 TYR A O 1
ATOM 1313 N N . GLN A 1 157 ? -16.012 -11.632 8.751 1.00 81.88 157 GLN A N 1
ATOM 1314 C CA . GLN A 1 157 ? -15.071 -12.687 9.149 1.00 81.88 157 GLN A CA 1
ATOM 1315 C C . GLN A 1 157 ? -13.613 -12.210 9.212 1.00 81.88 157 GLN A C 1
ATOM 1317 O O . GLN A 1 157 ? -12.789 -12.873 9.831 1.00 81.88 157 GLN A O 1
ATOM 1322 N N . ASN A 1 158 ? -13.311 -11.054 8.619 1.00 78.62 158 ASN A N 1
ATOM 1323 C CA . ASN A 1 158 ? -11.952 -10.531 8.481 1.00 78.62 158 ASN A CA 1
ATOM 1324 C C . ASN A 1 158 ? -11.726 -9.283 9.349 1.00 78.62 158 ASN A C 1
ATOM 1326 O O . ASN A 1 158 ? -10.798 -8.512 9.113 1.00 78.62 158 ASN A O 1
ATOM 1330 N N . ILE A 1 159 ? -12.587 -9.044 10.346 1.00 84.31 159 ILE A N 1
ATOM 1331 C CA . ILE A 1 159 ? -12.438 -7.888 11.231 1.00 84.31 159 ILE A CA 1
ATOM 1332 C C . ILE A 1 159 ? -11.440 -8.216 12.338 1.00 84.31 159 ILE A C 1
ATOM 1334 O O . ILE A 1 159 ? -11.777 -8.817 13.358 1.00 84.31 159 ILE A O 1
ATOM 1338 N N . TRP A 1 160 ? -10.214 -7.743 12.158 1.00 83.12 160 TRP A N 1
ATOM 1339 C CA . TRP A 1 160 ? -9.206 -7.676 13.205 1.00 83.12 160 TRP A CA 1
ATOM 1340 C C . TRP A 1 160 ? -8.510 -6.322 13.118 1.00 83.12 160 TRP A C 1
ATOM 1342 O O . TRP A 1 160 ? -7.846 -6.026 12.132 1.00 83.12 160 TRP A O 1
ATOM 1352 N N . MET A 1 161 ? -8.709 -5.467 14.124 1.00 84.69 161 MET A N 1
ATOM 1353 C CA . MET A 1 161 ? -8.166 -4.109 14.108 1.00 84.69 161 MET A CA 1
ATOM 1354 C C . MET A 1 161 ? -7.693 -3.666 15.492 1.00 84.69 161 MET A C 1
ATOM 1356 O O . MET A 1 161 ? -8.246 -4.051 16.524 1.00 84.69 161 MET A O 1
ATOM 1360 N N . SER A 1 162 ? -6.655 -2.841 15.514 1.00 87.06 162 SER A N 1
ATOM 1361 C CA . SER A 1 162 ? -6.170 -2.159 16.708 1.00 87.06 162 SER A CA 1
ATOM 1362 C C . SER A 1 162 ? -7.127 -1.052 17.153 1.00 87.06 162 SER A C 1
ATOM 1364 O O . SER A 1 162 ? -7.908 -0.517 16.365 1.00 87.06 162 SER A O 1
ATOM 1366 N N . HIS A 1 163 ? -7.018 -0.645 18.421 1.00 86.56 163 HIS A N 1
ATOM 1367 C CA . HIS A 1 163 ? -7.781 0.490 18.949 1.00 86.56 163 HIS A CA 1
ATOM 1368 C C . HIS A 1 163 ? -7.554 1.761 18.122 1.00 86.56 163 HIS A C 1
ATOM 1370 O O . HIS A 1 163 ? -8.510 2.423 17.736 1.00 86.56 163 HIS A O 1
ATOM 1376 N N . LYS A 1 164 ? -6.302 2.035 17.736 1.00 82.88 164 LYS A N 1
ATOM 1377 C CA . LYS A 1 164 ? -5.954 3.175 16.884 1.00 82.88 164 LYS A CA 1
ATOM 1378 C C . LYS A 1 164 ? -6.691 3.139 15.545 1.00 82.88 164 LYS A C 1
ATOM 1380 O O . LYS A 1 164 ? -7.200 4.164 15.115 1.00 82.88 164 LYS A O 1
ATOM 1385 N N . GLU A 1 165 ? -6.770 1.981 14.895 1.00 82.19 165 GLU A N 1
ATOM 1386 C CA . GLU A 1 165 ? -7.509 1.825 13.638 1.00 82.19 165 GLU A CA 1
ATOM 1387 C C . GLU A 1 165 ? -9.018 1.997 13.846 1.00 82.19 165 GLU A C 1
ATOM 1389 O O . GLU A 1 165 ? -9.669 2.715 13.087 1.00 82.19 165 GLU A O 1
ATOM 1394 N N . MET A 1 166 ? -9.567 1.413 14.915 1.00 87.19 166 MET A N 1
ATOM 1395 C CA . MET A 1 166 ? -10.975 1.565 15.289 1.00 87.19 166 MET A CA 1
ATOM 1396 C C . MET A 1 166 ? -11.335 3.048 15.442 1.00 87.19 166 MET A C 1
ATOM 1398 O O . MET A 1 166 ? -12.327 3.507 14.875 1.00 87.19 166 MET A O 1
ATOM 1402 N N . GLN A 1 167 ? -10.481 3.826 16.113 1.00 85.75 167 GLN A N 1
ATOM 1403 C CA . GLN A 1 167 ? -10.648 5.274 16.220 1.00 85.75 167 GLN A CA 1
ATOM 1404 C C . GLN A 1 167 ? -10.709 5.956 14.861 1.00 85.75 167 GLN A C 1
ATOM 1406 O O . GLN A 1 167 ? -11.529 6.846 14.666 1.00 85.75 167 GLN A O 1
ATOM 1411 N N . GLN A 1 168 ? -9.867 5.559 13.906 1.00 80.81 168 GLN A N 1
ATOM 1412 C CA . GLN A 1 168 ? -9.877 6.187 12.588 1.00 80.81 168 GLN A CA 1
ATOM 1413 C C . GLN A 1 168 ? -11.164 5.913 11.820 1.00 80.81 168 GLN A C 1
ATOM 1415 O O . GLN A 1 168 ? -11.687 6.842 11.209 1.00 80.81 168 GLN A O 1
ATOM 1420 N N . VAL A 1 169 ? -11.660 4.673 11.849 1.00 84.00 169 VAL A N 1
ATOM 1421 C CA . VAL A 1 169 ? -12.928 4.299 11.205 1.00 84.00 169 VAL A CA 1
ATOM 1422 C C . VAL A 1 169 ? -14.086 5.089 11.805 1.00 84.00 169 VAL A C 1
ATOM 1424 O O . VAL A 1 169 ? -14.875 5.678 11.067 1.00 84.00 169 VAL A O 1
ATOM 1427 N N . LEU A 1 170 ? -14.156 5.148 13.136 1.00 83.81 170 LEU A N 1
ATOM 1428 C CA . LEU A 1 170 ? -15.284 5.747 13.844 1.00 83.81 170 LEU A CA 1
ATOM 1429 C C . LEU A 1 170 ? -15.254 7.279 13.801 1.00 83.81 170 LEU A C 1
ATOM 1431 O O . LEU A 1 170 ? -16.285 7.889 13.541 1.00 83.81 170 LEU A O 1
ATOM 1435 N N . LEU A 1 171 ? -14.085 7.914 13.969 1.00 78.69 171 LEU A N 1
ATOM 1436 C CA . LEU A 1 171 ? -13.948 9.379 13.899 1.00 78.69 171 LEU A CA 1
ATOM 1437 C C . LEU A 1 171 ? -14.197 9.931 12.494 1.00 78.69 171 LEU A C 1
ATOM 1439 O O . LEU A 1 171 ? -14.658 11.060 12.352 1.00 78.69 171 LEU A O 1
ATOM 1443 N N . ARG A 1 172 ? -13.847 9.167 11.455 1.00 76.19 172 ARG A N 1
ATOM 1444 C CA . ARG A 1 172 ? -14.073 9.568 10.058 1.00 76.19 172 ARG A CA 1
ATOM 1445 C C . ARG A 1 172 ? -15.456 9.193 9.547 1.00 76.19 172 ARG A C 1
ATOM 1447 O O . ARG A 1 172 ? -15.781 9.571 8.428 1.00 76.19 172 ARG A O 1
ATOM 1454 N N . GLU A 1 173 ? -16.219 8.446 10.341 1.00 80.88 173 GLU A N 1
ATOM 1455 C CA . GLU A 1 173 ? -17.485 7.847 9.936 1.00 80.88 173 GLU A CA 1
ATOM 1456 C C . GLU A 1 173 ? -17.399 7.163 8.566 1.00 80.88 173 GLU A C 1
ATOM 1458 O O . GLU A 1 173 ? -18.211 7.449 7.686 1.00 80.88 173 GLU A O 1
ATOM 1463 N N . ASP A 1 174 ? -16.396 6.294 8.361 1.00 79.69 174 ASP A N 1
ATOM 1464 C CA . ASP A 1 174 ? -16.210 5.670 7.046 1.00 79.69 174 ASP A CA 1
ATOM 1465 C C . ASP A 1 174 ? -17.526 5.016 6.575 1.00 79.69 174 ASP A C 1
ATOM 1467 O O . ASP A 1 174 ? -18.047 4.143 7.279 1.00 79.69 174 ASP A O 1
ATOM 1471 N N . PRO A 1 175 ? -18.083 5.411 5.411 1.00 79.56 175 PRO A N 1
ATOM 1472 C CA . PRO A 1 175 ? -19.415 4.976 5.008 1.00 79.56 175 PRO A CA 1
ATOM 1473 C C . PRO A 1 175 ? -19.551 3.459 4.870 1.00 79.56 175 PRO A C 1
ATOM 1475 O O . PRO A 1 175 ? -20.606 2.916 5.197 1.00 79.56 175 PRO A O 1
ATOM 1478 N N . SER A 1 176 ? -18.499 2.768 4.413 1.00 83.44 176 SER A N 1
ATOM 1479 C CA . SER A 1 176 ? -18.532 1.313 4.231 1.00 83.44 176 SER A CA 1
ATOM 1480 C C . SER A 1 176 ? -18.570 0.589 5.577 1.00 83.44 176 SER A C 1
ATOM 1482 O O . SER A 1 176 ? -19.380 -0.317 5.775 1.00 83.44 176 SER A O 1
ATOM 1484 N N . TRP A 1 177 ? -17.758 1.044 6.533 1.00 89.38 177 TRP A N 1
ATOM 1485 C CA . TRP A 1 177 ? -17.711 0.490 7.882 1.00 89.38 177 TRP A CA 1
ATOM 1486 C C . TRP A 1 177 ? -18.967 0.829 8.679 1.00 89.38 177 TRP A C 1
ATOM 1488 O O . TRP A 1 177 ? -19.520 -0.054 9.331 1.00 89.38 177 TRP A O 1
ATOM 1498 N N . LYS A 1 178 ? -19.450 2.074 8.602 1.00 89.31 178 LYS A N 1
ATOM 1499 C CA . LYS A 1 178 ? -20.679 2.508 9.279 1.00 89.31 178 LYS A CA 1
ATOM 1500 C C . LYS A 1 178 ? -21.871 1.710 8.778 1.00 89.31 178 LYS A C 1
ATOM 1502 O O . LYS A 1 178 ? -22.571 1.103 9.579 1.00 89.31 178 LYS A O 1
ATOM 1507 N N . ALA A 1 179 ? -22.044 1.611 7.460 1.00 88.38 179 ALA A N 1
ATOM 1508 C CA . ALA A 1 179 ? -23.117 0.811 6.884 1.00 88.38 179 ALA A CA 1
ATOM 1509 C C . ALA A 1 179 ? -23.039 -0.662 7.319 1.00 88.38 179 ALA A C 1
ATOM 1511 O O . ALA A 1 179 ? -24.052 -1.219 7.725 1.00 88.38 179 ALA A O 1
ATOM 1512 N N . ALA A 1 180 ? -21.864 -1.294 7.286 1.00 89.12 180 ALA A N 1
ATOM 1513 C CA . ALA A 1 180 ? -21.741 -2.698 7.676 1.00 89.12 180 ALA A CA 1
ATOM 1514 C C . ALA A 1 180 ? -21.990 -2.928 9.178 1.00 89.12 180 ALA A C 1
ATOM 1516 O O . ALA A 1 180 ? -22.734 -3.825 9.572 1.00 89.12 180 ALA A O 1
ATOM 1517 N N . LEU A 1 181 ? -21.395 -2.106 10.042 1.00 90.75 181 LEU A N 1
ATOM 1518 C CA . LEU A 1 181 ? -21.450 -2.312 11.489 1.00 90.75 181 LEU A CA 1
ATOM 1519 C C . LEU A 1 181 ? -22.775 -1.856 12.118 1.00 90.75 181 LEU A C 1
ATOM 1521 O O . LEU A 1 181 ? -23.153 -2.391 13.162 1.00 90.75 181 LEU A O 1
ATOM 1525 N N . SER A 1 182 ? -23.499 -0.917 11.499 1.00 90.94 182 SER A N 1
ATOM 1526 C CA . SER A 1 182 ? -24.766 -0.395 12.032 1.00 90.94 182 SER A CA 1
ATOM 1527 C C . SER A 1 182 ? -25.930 -1.394 11.989 1.00 90.94 182 SER A C 1
ATOM 1529 O O . SER A 1 182 ? -26.877 -1.239 12.757 1.00 90.94 182 SER A O 1
ATOM 1531 N N . TYR A 1 183 ? -25.883 -2.425 11.134 1.00 84.19 183 TYR A N 1
ATOM 1532 C CA . TYR A 1 183 ? -26.998 -3.374 10.947 1.00 84.19 183 TYR A CA 1
ATOM 1533 C C . TYR A 1 183 ? -26.756 -4.771 11.533 1.00 84.19 183 TYR A C 1
ATOM 1535 O O . TYR A 1 183 ? -27.586 -5.663 11.351 1.00 84.19 183 TYR A O 1
ATOM 1543 N N . VAL A 1 184 ? -25.646 -4.983 12.243 1.00 87.62 184 VAL A N 1
ATOM 1544 C CA . VAL A 1 184 ? -25.277 -6.304 12.767 1.00 87.62 184 VAL A CA 1
ATOM 1545 C C . VAL A 1 184 ? -25.214 -6.311 14.284 1.00 87.62 184 VAL A C 1
ATOM 1547 O O . VAL A 1 184 ? -24.775 -5.355 14.918 1.00 87.62 184 VAL A O 1
ATOM 1550 N N . LYS A 1 185 ? -25.656 -7.432 14.858 1.00 90.25 185 LYS A N 1
ATOM 1551 C CA . LYS A 1 185 ? -25.455 -7.792 16.260 1.00 90.25 185 LYS A CA 1
ATOM 1552 C C . LYS A 1 185 ? -24.348 -8.831 16.335 1.00 90.25 185 LYS A C 1
ATOM 1554 O O . LYS A 1 185 ? -24.344 -9.767 15.538 1.00 90.25 185 LYS A O 1
ATOM 1559 N N . ALA A 1 186 ? -23.430 -8.691 17.282 1.00 90.12 186 ALA A N 1
ATOM 1560 C CA . ALA A 1 186 ? -22.324 -9.630 17.432 1.00 90.12 186 ALA A CA 1
ATOM 1561 C C . ALA A 1 186 ? -21.824 -9.709 18.870 1.00 90.12 186 ALA A C 1
ATOM 1563 O O . ALA A 1 186 ? -22.067 -8.817 19.684 1.00 90.12 186 ALA A O 1
ATOM 1564 N N . VAL A 1 187 ? -21.085 -10.780 19.139 1.00 92.44 187 VAL A N 1
ATOM 1565 C CA . VAL A 1 187 ? -20.162 -10.888 20.268 1.00 92.44 187 VAL A CA 1
ATOM 1566 C C . VAL A 1 187 ? -18.765 -10.601 19.728 1.00 92.44 187 VAL A C 1
ATOM 1568 O O . VAL A 1 187 ? -18.422 -11.069 18.643 1.00 92.44 187 VAL A O 1
ATOM 1571 N N . TYR A 1 188 ? -17.971 -9.826 20.458 1.00 91.00 188 TYR A N 1
ATOM 1572 C CA . TYR A 1 188 ? -16.609 -9.466 20.069 1.00 91.00 188 TYR A CA 1
ATOM 1573 C C . TYR A 1 188 ? -15.665 -9.548 21.266 1.00 91.00 188 TYR A C 1
ATOM 1575 O O . TYR A 1 188 ? -16.093 -9.557 22.421 1.00 91.00 188 TYR A O 1
ATOM 1583 N N . VAL A 1 189 ? -14.367 -9.600 20.971 1.00 93.38 189 VAL A N 1
ATOM 1584 C CA . VAL A 1 189 ? -13.300 -9.621 21.970 1.00 93.38 189 VAL A CA 1
ATOM 1585 C C . VAL A 1 189 ? -12.393 -8.408 21.796 1.00 93.38 189 VAL A C 1
ATOM 1587 O O . VAL A 1 189 ? -11.968 -8.090 20.687 1.00 93.38 189 VAL A O 1
ATOM 1590 N N . ILE A 1 190 ? -12.083 -7.735 22.900 1.00 92.00 190 ILE A N 1
ATOM 1591 C CA . ILE A 1 190 ? -11.064 -6.690 22.977 1.00 92.00 190 ILE A CA 1
ATOM 1592 C C . ILE A 1 190 ? -9.893 -7.255 23.773 1.00 92.00 190 ILE A C 1
ATOM 1594 O O . ILE A 1 190 ? -10.078 -7.821 24.847 1.00 92.00 190 ILE A O 1
ATOM 1598 N N . THR A 1 191 ? -8.685 -7.132 23.231 1.00 91.12 191 THR A N 1
ATOM 1599 C CA . THR A 1 191 ? -7.461 -7.629 23.870 1.00 91.12 191 THR A CA 1
ATOM 1600 C C . THR A 1 191 ? -6.601 -6.458 24.313 1.00 91.12 191 THR A C 1
ATOM 1602 O O . THR A 1 191 ? -6.210 -5.634 23.482 1.00 91.12 191 THR A O 1
ATOM 1605 N N . ASP A 1 192 ? -6.265 -6.408 25.598 1.00 88.75 192 ASP A N 1
ATOM 1606 C CA . ASP A 1 192 ? -5.235 -5.501 26.091 1.00 88.75 192 ASP A CA 1
ATOM 1607 C C . ASP A 1 192 ? -3.857 -6.086 25.755 1.00 88.75 192 ASP A C 1
ATOM 1609 O O . ASP A 1 192 ? -3.445 -7.125 26.272 1.00 88.75 192 ASP A O 1
ATOM 1613 N N . LYS A 1 193 ? -3.130 -5.419 24.854 1.00 87.25 193 LYS A N 1
ATOM 1614 C CA . LYS A 1 193 ? -1.812 -5.879 24.397 1.00 87.25 193 LYS A CA 1
ATOM 1615 C C . LYS A 1 193 ? -0.724 -5.772 25.472 1.00 87.25 193 LYS A C 1
ATOM 1617 O O . LYS A 1 193 ? 0.317 -6.398 25.308 1.00 87.25 193 LYS A O 1
ATOM 1622 N N . SER A 1 194 ? -0.934 -4.995 26.537 1.00 87.31 194 SER A N 1
ATOM 1623 C CA . SER A 1 194 ? 0.054 -4.812 27.609 1.00 87.31 194 SER A CA 1
ATOM 1624 C C . SER A 1 194 ? 0.108 -5.995 28.579 1.00 87.31 194 SER A C 1
ATOM 1626 O O . SER A 1 194 ? 1.169 -6.299 29.120 1.00 87.31 194 SER A O 1
ATOM 1628 N N . ASN A 1 195 ? -1.023 -6.677 28.786 1.00 88.44 195 ASN A N 1
ATOM 1629 C CA . ASN A 1 195 ? -1.165 -7.742 29.784 1.00 88.44 195 ASN A CA 1
ATOM 1630 C C . ASN A 1 195 ? -1.823 -9.027 29.241 1.00 88.44 195 ASN A C 1
ATOM 1632 O O . ASN A 1 195 ? -1.899 -10.021 29.960 1.00 88.44 195 ASN A O 1
ATOM 1636 N N . GLY A 1 196 ? -2.292 -9.022 27.990 1.00 90.00 196 GLY A N 1
ATOM 1637 C CA . GLY A 1 196 ? -2.910 -10.167 27.320 1.00 90.00 196 GLY A CA 1
ATOM 1638 C C . GLY A 1 196 ? -4.329 -10.503 27.786 1.00 90.00 196 GLY A C 1
ATOM 1639 O O . GLY A 1 196 ? -4.885 -11.505 27.337 1.00 90.00 196 GLY A O 1
ATOM 1640 N N . LYS A 1 197 ? -4.934 -9.708 28.679 1.00 92.31 197 LYS A N 1
ATOM 1641 C CA . LYS A 1 197 ? -6.300 -9.949 29.153 1.00 92.31 197 LYS A CA 1
ATOM 1642 C C . LYS A 1 197 ? -7.312 -9.691 28.038 1.00 92.31 197 LYS A C 1
ATOM 1644 O O . LYS A 1 197 ? -7.166 -8.775 27.226 1.00 92.31 197 LYS A O 1
ATOM 1649 N N . LEU A 1 198 ? -8.363 -10.503 28.042 1.00 93.31 198 LEU A N 1
ATOM 1650 C CA . LEU A 1 198 ? -9.457 -10.450 27.082 1.00 93.31 198 LEU A CA 1
ATOM 1651 C C . LEU A 1 198 ? -10.708 -9.887 27.757 1.00 93.31 198 LEU A C 1
ATOM 1653 O O . LEU A 1 198 ? -11.099 -10.349 28.828 1.00 93.31 198 LEU A O 1
ATOM 1657 N N . TYR A 1 199 ? -11.351 -8.925 27.104 1.00 92.69 199 TYR A N 1
ATOM 1658 C CA . TYR A 1 199 ? -12.694 -8.461 27.423 1.00 92.69 199 TYR A CA 1
ATOM 1659 C C . TYR A 1 199 ? -13.657 -8.954 26.352 1.00 92.69 199 TYR A C 1
ATOM 1661 O O . TYR A 1 199 ? -13.428 -8.711 25.169 1.00 92.69 199 TYR A O 1
ATOM 1669 N N . ILE A 1 200 ? -14.728 -9.634 26.752 1.00 93.12 200 ILE A N 1
ATOM 1670 C CA . ILE A 1 200 ? -15.770 -10.103 25.837 1.00 93.12 200 ILE A CA 1
ATOM 1671 C C . ILE A 1 200 ? -17.028 -9.285 26.115 1.00 93.12 200 ILE A C 1
ATOM 1673 O O . ILE A 1 200 ? -17.468 -9.208 27.259 1.00 93.12 200 ILE A O 1
ATOM 1677 N N . ASP A 1 201 ? -17.609 -8.694 25.076 1.00 90.88 201 ASP A N 1
ATOM 1678 C CA . ASP A 1 201 ? -18.887 -7.982 25.163 1.00 90.88 201 ASP A CA 1
ATOM 1679 C C . ASP A 1 201 ? -19.737 -8.297 23.926 1.00 90.88 201 ASP A C 1
ATOM 1681 O O . ASP A 1 201 ? -19.293 -8.933 22.963 1.00 90.88 201 ASP A O 1
ATOM 1685 N N . SER A 1 202 ? -20.995 -7.877 23.968 1.00 90.56 202 SER A N 1
ATOM 1686 C CA . SER A 1 202 ? -21.950 -8.045 22.889 1.00 90.56 202 SER A CA 1
ATOM 1687 C C . SER A 1 202 ? -22.623 -6.725 22.523 1.00 90.56 202 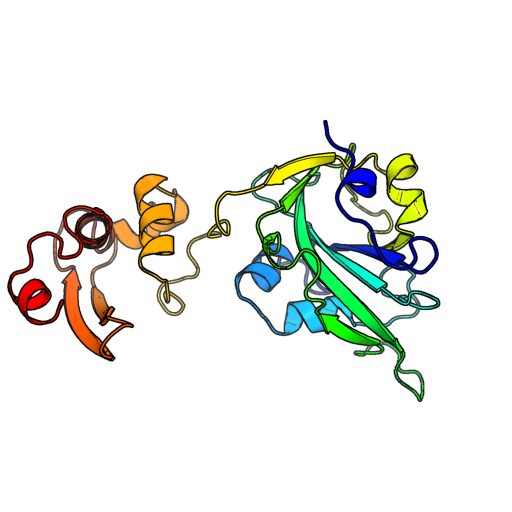SER A C 1
ATOM 1689 O O . SER A 1 202 ? -22.975 -5.898 23.368 1.00 90.56 202 SER A O 1
ATOM 1691 N N . ALA A 1 203 ? -22.855 -6.552 21.227 1.00 89.25 203 ALA A N 1
ATOM 1692 C CA . ALA A 1 203 ? -23.705 -5.509 20.681 1.00 89.25 203 ALA A CA 1
ATOM 1693 C C . ALA A 1 203 ? -25.050 -6.134 20.299 1.00 89.25 203 ALA A C 1
ATOM 1695 O O . ALA A 1 203 ? -25.204 -6.696 19.218 1.00 89.25 203 ALA A O 1
ATOM 1696 N N . SER A 1 204 ? -26.017 -6.079 21.215 1.00 82.50 204 SER A N 1
ATOM 1697 C CA . SER A 1 204 ? -27.362 -6.647 21.030 1.00 82.50 204 SER A CA 1
ATOM 1698 C C . SER A 1 204 ? -28.458 -5.591 20.823 1.00 82.50 204 SER A C 1
ATOM 1700 O O . SER A 1 204 ? -29.617 -5.952 20.581 1.00 82.50 204 SER A O 1
ATOM 1702 N N . GLY A 1 205 ? -28.094 -4.304 20.891 1.00 70.94 205 GLY A N 1
ATOM 1703 C CA . GLY A 1 205 ? -28.991 -3.158 20.737 1.00 70.94 205 GLY A CA 1
ATOM 1704 C C . GLY A 1 205 ? -29.716 -3.128 19.388 1.00 70.94 205 GLY A C 1
ATOM 1705 O O . GLY A 1 205 ? -29.268 -3.712 18.404 1.00 70.94 205 GLY A O 1
ATOM 1706 N N . ASN A 1 206 ? -30.877 -2.470 19.355 1.00 70.00 206 ASN A N 1
ATOM 1707 C CA . ASN A 1 206 ? -31.712 -2.361 18.149 1.00 70.00 206 ASN A CA 1
ATOM 1708 C C . ASN A 1 206 ? -31.384 -1.128 17.291 1.00 70.00 206 ASN A C 1
ATOM 1710 O O . ASN A 1 206 ? -31.937 -0.980 16.207 1.00 70.00 206 ASN A O 1
ATOM 1714 N N . THR A 1 207 ? -30.509 -0.251 17.778 1.00 70.50 207 THR A N 1
ATOM 1715 C CA . THR A 1 207 ? -30.076 0.982 17.117 1.00 70.50 207 THR A CA 1
ATOM 1716 C C . THR A 1 207 ? -28.579 0.887 16.855 1.00 70.50 207 THR A C 1
ATOM 1718 O O . THR A 1 207 ? -27.831 0.600 17.781 1.00 70.50 207 THR A O 1
ATOM 1721 N N . ASP A 1 208 ? -28.153 1.075 15.606 1.00 81.94 208 ASP A N 1
ATOM 1722 C CA . ASP A 1 208 ? -26.745 1.184 15.186 1.00 81.94 208 ASP A CA 1
ATOM 1723 C C . ASP A 1 208 ? -25.803 0.013 15.549 1.00 81.94 208 ASP A C 1
ATOM 1725 O O . ASP A 1 208 ? -24.582 0.167 15.505 1.00 81.94 208 ASP A O 1
ATOM 1729 N N . GLY A 1 209 ? -26.344 -1.169 15.861 1.00 88.19 209 GLY A N 1
ATOM 1730 C CA . GLY A 1 209 ? -25.612 -2.441 15.904 1.00 88.19 209 GLY A CA 1
ATOM 1731 C C . GLY A 1 209 ? -24.285 -2.410 16.676 1.00 88.19 209 GLY A C 1
ATOM 1732 O O . GLY A 1 209 ? -24.195 -1.906 17.798 1.00 88.19 209 GLY A O 1
ATOM 1733 N N . ILE A 1 210 ? -23.238 -2.973 16.066 1.00 91.06 210 ILE A N 1
ATOM 1734 C CA . ILE A 1 210 ? -21.861 -2.956 16.586 1.00 91.06 210 ILE A CA 1
ATOM 1735 C C . ILE A 1 210 ? -21.301 -1.530 16.609 1.00 91.06 210 ILE A C 1
ATOM 1737 O O . ILE A 1 210 ? -20.575 -1.181 17.543 1.00 91.06 210 ILE A O 1
ATOM 1741 N N . TRP A 1 211 ? -21.647 -0.705 15.612 1.00 91.06 211 TRP A N 1
ATOM 1742 C CA . TRP A 1 211 ? -21.111 0.651 15.453 1.00 91.06 211 TRP A CA 1
ATOM 1743 C C . TRP A 1 211 ? -21.297 1.490 16.719 1.00 91.06 211 TRP A C 1
ATOM 1745 O O . TRP A 1 211 ? -20.341 2.102 17.192 1.00 91.06 211 TRP A O 1
ATOM 1755 N N . GLN A 1 212 ? -22.490 1.451 17.322 1.00 89.06 212 GLN A N 1
ATOM 1756 C CA . GLN A 1 212 ? -22.778 2.180 18.560 1.00 89.06 212 GLN A CA 1
ATOM 1757 C C . GLN A 1 212 ? -21.837 1.785 19.703 1.00 89.06 212 GLN A C 1
ATOM 1759 O O . GLN A 1 212 ? -21.300 2.644 20.404 1.00 89.06 212 GLN A O 1
ATOM 1764 N N . ARG A 1 213 ? -21.645 0.477 19.914 1.00 89.06 213 ARG A N 1
ATOM 1765 C CA . ARG A 1 213 ? -20.796 -0.022 21.000 1.00 89.06 213 ARG A CA 1
ATOM 1766 C C . ARG A 1 213 ? -19.335 0.331 20.766 1.00 89.06 213 ARG A C 1
ATOM 1768 O O . ARG A 1 213 ? -18.674 0.803 21.685 1.00 89.06 213 ARG A O 1
ATOM 1775 N N . TRP A 1 214 ? -18.851 0.143 19.544 1.00 90.75 214 TRP A N 1
ATOM 1776 C CA . TRP A 1 214 ? -17.458 0.410 19.200 1.00 90.75 214 TRP A CA 1
ATOM 1777 C C . TRP A 1 214 ? -17.122 1.903 19.232 1.00 90.75 214 TRP A C 1
ATOM 1779 O O . TRP A 1 214 ? -16.048 2.259 19.716 1.00 90.75 214 TRP A O 1
ATOM 1789 N N . ALA A 1 215 ? -18.057 2.778 18.840 1.00 88.69 215 ALA A N 1
ATOM 1790 C CA . ALA A 1 215 ? -17.942 4.227 19.031 1.00 88.69 215 ALA A CA 1
ATOM 1791 C C . ALA A 1 215 ? -17.629 4.586 20.493 1.00 88.69 215 ALA A C 1
ATOM 1793 O O . ALA A 1 215 ? -16.750 5.406 20.747 1.00 88.69 215 ALA A O 1
ATOM 1794 N N . GLY A 1 216 ? -18.265 3.897 21.447 1.00 88.19 216 GLY A N 1
ATOM 1795 C CA . GLY A 1 216 ? -18.012 4.069 22.878 1.00 88.19 216 GLY A CA 1
ATOM 1796 C C . GLY A 1 216 ? -16.566 3.785 23.300 1.00 88.19 216 GLY A C 1
ATOM 1797 O O . GLY A 1 216 ? -16.036 4.505 24.141 1.00 88.19 216 GLY A O 1
ATOM 1798 N N . TYR A 1 217 ? -15.905 2.783 22.712 1.00 88.94 217 TYR A N 1
ATOM 1799 C CA . TYR A 1 217 ? -14.510 2.448 23.042 1.00 88.94 217 TYR A CA 1
ATOM 1800 C C . TYR A 1 217 ? -13.487 3.333 22.324 1.00 88.94 217 TYR A C 1
ATOM 1802 O O . TYR A 1 217 ? -12.346 3.445 22.766 1.00 88.94 217 TYR A O 1
ATOM 1810 N N . ALA A 1 218 ? -13.863 3.969 21.213 1.00 86.38 218 ALA A N 1
ATOM 1811 C CA . ALA A 1 218 ? -12.959 4.817 20.436 1.00 86.38 218 ALA A CA 1
ATOM 1812 C C . ALA A 1 218 ? -12.605 6.145 21.127 1.00 86.38 218 ALA A C 1
ATOM 1814 O O . ALA A 1 218 ? -11.669 6.831 20.709 1.00 86.38 218 ALA A O 1
ATOM 1815 N N . HIS A 1 219 ? -13.304 6.522 22.196 1.00 80.44 219 HIS A N 1
ATOM 1816 C CA . HIS A 1 219 ? -12.991 7.727 22.956 1.00 80.44 219 HIS A CA 1
ATOM 1817 C C . HIS A 1 219 ? -11.661 7.580 23.715 1.00 80.44 219 HIS A C 1
ATOM 1819 O O . HIS A 1 219 ? -11.523 6.714 24.573 1.00 80.44 219 HIS A O 1
ATOM 1825 N N . LEU A 1 220 ? -10.687 8.463 23.442 1.00 72.19 220 LEU A N 1
ATOM 1826 C CA . LEU A 1 220 ? -9.369 8.454 24.109 1.00 72.19 220 LEU A CA 1
ATOM 1827 C C . LEU A 1 220 ? -9.464 8.627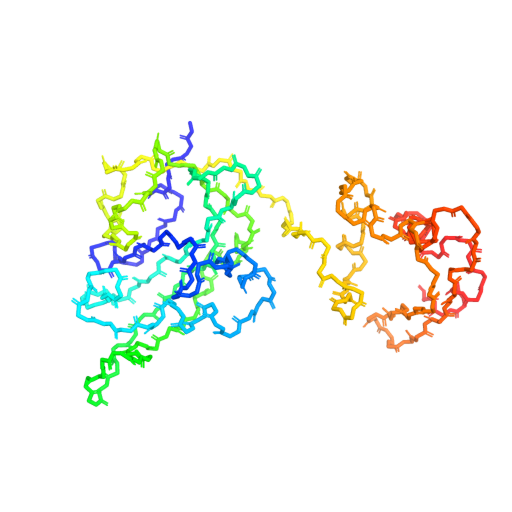 25.629 1.00 72.19 220 LEU A C 1
ATOM 1829 O O . LEU A 1 220 ? -8.656 8.074 26.365 1.00 72.19 220 LEU A O 1
ATOM 1833 N N . GLU A 1 221 ? -10.457 9.384 26.089 1.00 77.25 221 GLU A N 1
ATOM 1834 C CA . GLU A 1 221 ? -10.685 9.661 27.510 1.00 77.25 221 GLU A CA 1
ATOM 1835 C C . GLU A 1 221 ? -11.506 8.561 28.202 1.00 77.25 221 GLU A C 1
ATOM 1837 O O . GLU A 1 221 ? -11.631 8.555 29.424 1.00 77.25 221 GLU A O 1
ATOM 1842 N N . ASN A 1 222 ? -12.079 7.627 27.435 1.00 82.56 222 ASN A N 1
ATOM 1843 C CA . ASN A 1 222 ? -12.925 6.559 27.956 1.00 82.56 222 ASN A CA 1
ATOM 1844 C C . ASN A 1 222 ? -12.814 5.300 27.087 1.00 82.56 222 ASN A C 1
ATOM 1846 O O . ASN A 1 222 ? -13.743 4.930 26.368 1.00 82.56 222 ASN A O 1
ATOM 1850 N N . LEU A 1 223 ? -11.674 4.618 27.198 1.00 83.31 223 LEU A N 1
ATOM 1851 C CA . LEU A 1 223 ? -11.373 3.398 26.440 1.00 83.31 223 LEU A CA 1
ATOM 1852 C C . LEU A 1 223 ? -12.364 2.254 26.709 1.00 83.31 223 LEU A C 1
ATOM 1854 O O . LEU A 1 223 ? -12.449 1.313 25.924 1.00 83.31 223 LEU A O 1
ATOM 1858 N N . THR A 1 224 ? -13.124 2.324 27.806 1.00 85.69 224 THR A N 1
ATOM 1859 C CA . THR A 1 224 ? -14.080 1.282 28.196 1.00 85.69 224 THR A CA 1
ATOM 1860 C C . THR A 1 224 ? -15.507 1.557 27.775 1.00 85.69 224 THR A C 1
ATOM 1862 O O . THR A 1 224 ? -16.368 0.704 28.001 1.00 85.69 224 THR A O 1
ATOM 1865 N N . GLY A 1 225 ? -15.797 2.727 27.197 1.00 83.75 225 GLY A N 1
ATOM 1866 C CA . GLY A 1 225 ? -17.166 3.116 26.862 1.00 83.75 225 GLY A CA 1
ATOM 1867 C C . GLY A 1 225 ? -18.115 3.057 28.066 1.00 83.75 225 GLY A C 1
ATOM 1868 O O . GLY A 1 225 ? -19.312 2.838 27.897 1.00 83.75 225 GLY A O 1
ATOM 1869 N N . GLY A 1 226 ? -17.584 3.192 29.291 1.00 83.56 226 GLY A N 1
ATOM 1870 C CA . GLY A 1 226 ? -18.345 3.093 30.541 1.00 83.56 226 GLY A CA 1
ATOM 1871 C C . GLY A 1 226 ? -18.592 1.672 31.074 1.00 83.56 226 GLY A C 1
ATOM 1872 O O . GLY A 1 226 ? -19.298 1.525 32.075 1.00 83.56 226 GLY A O 1
ATOM 1873 N N . ASN A 1 227 ? -18.023 0.621 30.470 1.00 86.44 227 ASN A N 1
ATOM 1874 C CA . ASN A 1 227 ? -18.170 -0.747 30.977 1.00 86.44 227 ASN A CA 1
ATOM 1875 C C . ASN A 1 227 ? -17.300 -0.992 32.223 1.00 86.44 227 ASN A C 1
ATOM 1877 O O . ASN A 1 227 ? -16.070 -1.007 32.168 1.00 86.44 227 ASN A O 1
ATOM 1881 N N . LYS A 1 228 ? -17.958 -1.259 33.358 1.00 85.81 228 LYS A N 1
ATOM 1882 C CA . LYS A 1 228 ? -17.300 -1.486 34.659 1.00 85.81 228 LYS A CA 1
ATOM 1883 C C . LYS A 1 228 ? -16.390 -2.713 34.671 1.00 85.81 228 LYS A C 1
ATOM 1885 O O . LYS A 1 228 ? -15.304 -2.655 35.233 1.00 85.81 228 LYS A O 1
ATOM 1890 N N . GLU A 1 229 ? -16.818 -3.803 34.041 1.00 84.94 229 GLU A N 1
ATOM 1891 C CA . GLU A 1 229 ? -16.010 -5.023 33.937 1.00 84.94 229 GLU A CA 1
ATOM 1892 C C . GLU A 1 229 ? -14.762 -4.791 33.086 1.00 84.94 229 GLU A C 1
ATOM 1894 O O . GLU A 1 229 ? -13.684 -5.264 33.437 1.00 84.94 229 GLU A O 1
ATOM 1899 N N . PHE A 1 230 ? -14.870 -3.979 32.031 1.00 87.12 230 PHE A N 1
ATOM 1900 C CA . PHE A 1 230 ? -13.714 -3.640 31.210 1.00 87.12 230 PHE A CA 1
ATOM 1901 C C . PHE A 1 230 ? -12.695 -2.804 32.009 1.00 87.12 230 PHE A C 1
ATOM 1903 O O . PHE A 1 230 ? -11.501 -3.089 31.972 1.00 87.12 230 PHE A O 1
ATOM 1910 N N . ASN A 1 231 ? -13.155 -1.861 32.842 1.00 84.25 231 ASN A N 1
ATOM 1911 C CA . ASN A 1 231 ? -12.264 -1.114 33.746 1.00 84.25 231 ASN A CA 1
ATOM 1912 C C . ASN A 1 231 ? -11.487 -2.027 34.708 1.00 84.25 231 ASN A C 1
ATOM 1914 O O . ASN A 1 231 ? -10.376 -1.691 35.089 1.00 84.25 231 ASN A O 1
ATOM 1918 N N . SER A 1 232 ? -12.049 -3.175 35.106 1.00 83.50 232 SER A N 1
ATOM 1919 C CA . SER A 1 232 ? -11.381 -4.101 36.035 1.00 83.50 232 SER A CA 1
ATOM 1920 C C . SER A 1 232 ? -10.212 -4.872 35.413 1.00 83.50 232 SER A C 1
ATOM 1922 O O . SER A 1 232 ? -9.412 -5.474 36.135 1.00 83.50 232 SER A O 1
ATOM 1924 N N . ILE A 1 233 ? -10.115 -4.875 34.080 1.00 81.75 233 ILE A N 1
ATOM 1925 C CA . ILE A 1 233 ? -9.040 -5.565 33.369 1.00 81.75 233 ILE A CA 1
ATOM 1926 C C . ILE A 1 233 ? -7.998 -4.615 32.774 1.00 81.75 233 ILE A C 1
ATOM 1928 O O . ILE A 1 233 ? -6.882 -5.075 32.534 1.00 81.75 233 ILE A O 1
ATOM 1932 N N . LEU A 1 234 ? -8.340 -3.336 32.575 1.00 72.88 234 LEU A N 1
ATOM 1933 C CA . LEU A 1 234 ? -7.373 -2.288 32.256 1.00 72.88 234 LEU A CA 1
ATOM 1934 C C . LEU A 1 234 ? -6.500 -2.012 33.489 1.00 72.88 234 LEU A C 1
ATOM 1936 O O . LEU A 1 234 ? -6.999 -2.010 34.614 1.00 72.88 234 LEU A O 1
ATOM 1940 N N . LEU A 1 235 ? -5.197 -1.840 33.270 1.00 60.12 235 LEU A N 1
ATOM 1941 C CA . LEU A 1 235 ? -4.243 -1.421 34.304 1.00 60.12 235 LEU A CA 1
ATOM 1942 C C . LEU A 1 235 ? -4.216 0.102 34.441 1.00 60.12 235 LEU A C 1
ATOM 1944 O O . LEU A 1 235 ? -4.207 0.779 33.388 1.00 60.12 235 LEU A O 1
#

Radius of gyration: 20.99 Å; Cα contacts (8 Å, |Δi|>4): 412; chains: 1; bounding box: 53×41×58 Å